Protein AF-0000000074056755 (afdb_homodimer)

Sequence (306 aa):
MKFVQLVPLLLALALCLAGGVAHAKADTVALYTEAVMTGDVAALQKLLAPNYWHVSSNGHIQDKEHFIAGIKNKELVVDRLTLTNVRDTKVGNTRMLTANGYFKGTAVPALPQGLMRFTMVLANNNGQEQVALFQATPVDPTPDCKDGNCQIKMKFVQLVPLLLALALCLAGGVAHAKADTVALYTEAVMTGDVAALQKLLAPNYWHVSSNGHIQDKEHFIAGIKNKELVVDRLTLTNVRDTKVGNTRMLTANGYFKGTAVPALPQGLMRFTMVLANNNGQEQVALFQATPVDPTPDCKDGNCQIK

Foldseek 3Di:
DPPPPPPPPPPPPPPPPPPPPPPPPDDLVVLVQVCLQVLPLVSLVQQADQQAWEQAQVRDIDGSVVVNVCSVVVQKHWNDWDFAPWDWDDDDNKIKIKTWIWTDIHHVVDHDTGIWIWMWIWDQDVNDIHTRYIHIYDDDADPQRGRNCNPDD/DPPPPPPPPPPPPPPPPPPPPPPPPDDLVVLVQVCLQVLPLVSLVQQADQQAWEQAQVRDIDGSVVVNVCSVVVQKHWNDWDFAPWDWDDDDNKIKIKTWIWTDIHHVVDHDTGIWIWMWIWDQDVNDIHTRYIHIYDDDADPQRGRNCNPDD

InterPro domains:
  IPR027843 Domain of unknown function DUF4440 [PF14534] (30-127)
  IPR032710 NTF2-like domain superfamily [SSF54427] (27-139)

pLDDT: mean 89.08, std 16.85, range [40.41, 98.94]

Structure (mmCIF, N/CA/C/O backbone):
data_AF-0000000074056755-model_v1
#
loop_
_entity.id
_entity.type
_entity.pdbx_description
1 polymer 'DUF4440 domain-containing protein'
#
loop_
_atom_site.group_PDB
_atom_site.id
_atom_site.type_symbol
_atom_site.label_atom_id
_atom_site.label_alt_id
_atom_site.label_comp_id
_atom_site.label_asym_id
_atom_site.label_entity_id
_atom_site.label_seq_id
_atom_site.pdbx_PDB_ins_code
_atom_site.Cartn_x
_atom_site.Cartn_y
_atom_site.Cartn_z
_atom_site.occupancy
_atom_site.B_iso_or_equiv
_atom_site.auth_seq_id
_atom_site.auth_comp_id
_atom_site.auth_asym_id
_atom_site.auth_atom_id
_atom_site.pdbx_PDB_model_num
ATOM 1 N N . MET A 1 1 ? 56.438 -20.312 -73.25 1 40.41 1 MET A N 1
ATOM 2 C CA . MET A 1 1 ? 56.344 -19.594 -72 1 40.41 1 MET A CA 1
ATOM 3 C C . MET A 1 1 ? 54.906 -19.422 -71.562 1 40.41 1 MET A C 1
ATOM 5 O O . MET A 1 1 ? 54.188 -18.609 -72.188 1 40.41 1 MET A O 1
ATOM 9 N N . LYS A 1 2 ? 54.188 -20.547 -71.375 1 52.84 2 LYS A N 1
ATOM 10 C CA . LYS A 1 2 ? 52.781 -20.609 -70.938 1 52.84 2 LYS A CA 1
ATOM 11 C C . LYS A 1 2 ? 52.562 -19.781 -69.688 1 52.84 2 LYS A C 1
ATOM 13 O O . LYS A 1 2 ? 53.312 -19.922 -68.688 1 52.84 2 LYS A O 1
ATOM 18 N N . PHE A 1 3 ? 51.938 -18.594 -69.688 1 47.84 3 PHE A N 1
ATOM 19 C CA . PHE A 1 3 ? 51.5 -17.672 -68.625 1 47.84 3 PHE A CA 1
ATOM 20 C C . PHE A 1 3 ? 50.5 -18.312 -67.75 1 47.84 3 PHE A C 1
ATOM 22 O O . PHE A 1 3 ? 49.438 -18.75 -68.188 1 47.84 3 PHE A O 1
ATOM 29 N N . VAL A 1 4 ? 50.906 -18.984 -66.625 1 52.09 4 VAL A N 1
ATOM 30 C CA . VAL A 1 4 ? 50.062 -19.453 -65.562 1 52.09 4 VAL A CA 1
ATOM 31 C C . VAL A 1 4 ? 49.312 -18.281 -64.938 1 52.09 4 VAL A C 1
ATOM 33 O O . VAL A 1 4 ? 49.906 -17.281 -64.562 1 52.09 4 VAL A O 1
ATOM 36 N N . GLN A 1 5 ? 48.062 -18.031 -65.375 1 52.78 5 GLN A N 1
ATOM 37 C CA . GLN A 1 5 ? 47.156 -17.047 -64.812 1 52.78 5 GLN A CA 1
ATOM 38 C C . GLN A 1 5 ? 46.906 -17.359 -63.344 1 52.78 5 GLN A C 1
ATOM 40 O O . GLN A 1 5 ? 46.531 -18.484 -62.969 1 52.78 5 GLN A O 1
ATOM 45 N N . LEU A 1 6 ? 47.562 -16.703 -62.406 1 53.91 6 LEU A N 1
ATOM 46 C CA . LEU A 1 6 ? 47.344 -16.734 -60.969 1 53.91 6 LEU A CA 1
ATOM 47 C C . LEU A 1 6 ? 45.969 -16.172 -60.625 1 53.91 6 LEU A C 1
ATOM 49 O O . LEU A 1 6 ? 45.656 -15.016 -60.938 1 53.91 6 LEU A O 1
ATOM 53 N N . VAL A 1 7 ? 44.906 -16.969 -60.594 1 59.34 7 VAL A N 1
ATOM 54 C CA . VAL A 1 7 ? 43.625 -16.531 -60.125 1 59.34 7 VAL A CA 1
ATOM 55 C C . VAL A 1 7 ? 43.719 -16.141 -58.656 1 59.34 7 VAL A C 1
ATOM 57 O O . VAL A 1 7 ? 44.156 -16.938 -57.812 1 59.34 7 VAL A O 1
ATOM 60 N N . PRO A 1 8 ? 43.75 -14.844 -58.312 1 57.25 8 PRO A N 1
ATOM 61 C CA . PRO A 1 8 ? 43.719 -14.461 -56.906 1 57.25 8 PRO A CA 1
ATOM 62 C C . PRO A 1 8 ? 42.469 -14.953 -56.188 1 57.25 8 PRO A C 1
ATOM 64 O O . PRO A 1 8 ? 41.344 -14.852 -56.719 1 57.25 8 PRO A O 1
ATOM 67 N N . LEU A 1 9 ? 42.594 -16.016 -55.344 1 54.59 9 LEU A N 1
ATOM 68 C CA . LEU A 1 9 ? 41.531 -16.469 -54.469 1 54.59 9 LEU A CA 1
ATOM 69 C C . LEU A 1 9 ? 41.125 -15.359 -53.5 1 54.59 9 LEU A C 1
ATOM 71 O O . LEU A 1 9 ? 41.938 -14.906 -52.688 1 54.59 9 LEU A O 1
ATOM 75 N N . LEU A 1 10 ? 40.188 -14.484 -53.844 1 53.16 10 LEU A N 1
ATOM 76 C CA . LEU A 1 10 ? 39.625 -13.508 -52.938 1 53.16 10 LEU A CA 1
ATOM 77 C C . LEU A 1 10 ? 38.875 -14.203 -51.781 1 53.16 10 LEU A C 1
ATOM 79 O O . LEU A 1 10 ? 37.906 -14.922 -52.031 1 53.16 10 LEU A O 1
ATOM 83 N N . LEU A 1 11 ? 39.562 -14.406 -50.625 1 53.97 11 LEU A N 1
ATOM 84 C CA . LEU A 1 11 ? 38.969 -14.867 -49.375 1 53.97 11 LEU A CA 1
ATOM 85 C C . LEU A 1 11 ? 37.969 -13.844 -48.844 1 53.97 11 LEU A C 1
ATOM 87 O O . LEU A 1 11 ? 38.375 -12.727 -48.5 1 53.97 11 LEU A O 1
ATOM 91 N N . ALA A 1 12 ? 36.719 -13.891 -49.156 1 56.53 12 ALA A N 1
ATOM 92 C CA . ALA A 1 12 ? 35.656 -13.102 -48.531 1 56.53 12 ALA A CA 1
ATOM 93 C C . ALA A 1 12 ? 35.562 -13.414 -47.031 1 56.53 12 ALA A C 1
ATOM 95 O O . ALA A 1 12 ? 35.25 -14.547 -46.656 1 56.53 12 ALA A O 1
ATOM 96 N N . LEU A 1 13 ? 36.188 -12.641 -46.188 1 54.38 13 LEU A N 1
ATOM 97 C CA . LEU A 1 13 ? 35.969 -12.688 -44.75 1 54.38 13 LEU A CA 1
ATOM 98 C C . LEU A 1 13 ? 34.562 -12.305 -44.406 1 54.38 13 LEU A C 1
ATOM 100 O O . LEU A 1 13 ? 34.156 -11.156 -44.625 1 54.38 13 LEU A O 1
ATOM 104 N N . ALA A 1 14 ? 33.562 -13.25 -44.312 1 55.09 14 ALA A N 1
ATOM 105 C CA . ALA A 1 14 ? 32.25 -13.016 -43.75 1 55.09 14 ALA A CA 1
ATOM 106 C C . ALA A 1 14 ? 32.344 -12.602 -42.281 1 55.09 14 ALA A C 1
ATOM 108 O O . ALA A 1 14 ? 32.75 -13.398 -41.438 1 55.09 14 ALA A O 1
ATOM 109 N N . LEU A 1 15 ? 32.5 -11.289 -42 1 54.72 15 LEU A N 1
ATOM 110 C CA . LEU A 1 15 ? 32.281 -10.781 -40.656 1 54.72 15 LEU A CA 1
ATOM 111 C C . LEU A 1 15 ? 30.906 -11.156 -40.125 1 54.72 15 LEU A C 1
ATOM 113 O O . LEU A 1 15 ? 29.906 -10.633 -40.594 1 54.72 15 LEU A O 1
ATOM 117 N N . CYS A 1 16 ? 30.688 -12.305 -39.562 1 51.25 16 CYS A N 1
ATOM 118 C CA . CYS A 1 16 ? 29.516 -12.633 -38.75 1 51.25 16 CYS A CA 1
ATOM 119 C C . CYS A 1 16 ? 29.359 -11.664 -37.594 1 51.25 16 CYS A C 1
ATOM 121 O O . CYS A 1 16 ? 30.109 -11.742 -36.594 1 51.25 16 CYS A O 1
ATOM 123 N N . LEU A 1 17 ? 28.859 -10.445 -37.812 1 47.22 17 LEU A N 1
ATOM 124 C CA . LEU A 1 17 ? 28.375 -9.656 -36.688 1 47.22 17 LEU A CA 1
ATOM 125 C C . LEU A 1 17 ? 27.328 -10.43 -35.906 1 47.22 17 LEU A C 1
ATOM 127 O O . LEU A 1 17 ? 26.203 -10.602 -36.344 1 47.22 17 LEU A O 1
ATOM 131 N N . ALA A 1 18 ? 27.703 -11.43 -35.125 1 49.44 18 ALA A N 1
ATOM 132 C CA . ALA A 1 18 ? 26.812 -11.898 -34.062 1 49.44 18 ALA A CA 1
ATOM 133 C C . ALA A 1 18 ? 26.25 -10.727 -33.281 1 49.44 18 ALA A C 1
ATOM 135 O O . ALA A 1 18 ? 26.938 -10.164 -32.406 1 49.44 18 ALA A O 1
ATOM 136 N N . GLY A 1 19 ? 25.469 -9.914 -33.844 1 47.34 19 GLY A N 1
ATOM 137 C CA . GLY A 1 19 ? 24.719 -9.008 -33 1 47.34 19 GLY A CA 1
ATOM 138 C C . GLY A 1 19 ? 24.078 -9.703 -31.812 1 47.34 19 GLY A C 1
ATOM 139 O O . GLY A 1 19 ? 23.234 -10.578 -31.984 1 47.34 19 GLY A O 1
ATOM 140 N N . GLY A 1 20 ? 24.766 -9.992 -30.812 1 44.62 20 GLY A N 1
ATOM 141 C CA . GLY A 1 20 ? 24.125 -10.422 -29.578 1 44.62 20 GLY A CA 1
ATOM 142 C C . GLY A 1 20 ? 22.828 -9.695 -29.281 1 44.62 20 GLY A C 1
ATOM 143 O O . GLY A 1 20 ? 22.828 -8.477 -29.078 1 44.62 20 GLY A O 1
ATOM 144 N N . VAL A 1 21 ? 21.766 -10.055 -29.891 1 43.69 21 VAL A N 1
ATOM 145 C CA . VAL A 1 21 ? 20.469 -9.57 -29.406 1 43.69 21 VAL A CA 1
ATOM 146 C C . VAL A 1 21 ? 20.438 -9.648 -27.891 1 43.69 21 VAL A C 1
ATOM 148 O O . VAL A 1 21 ? 20.547 -10.727 -27.312 1 43.69 21 VAL A O 1
ATOM 151 N N . ALA A 1 22 ? 21.062 -8.719 -27.219 1 46.94 22 ALA A N 1
ATOM 152 C CA . ALA A 1 22 ? 20.844 -8.586 -25.781 1 46.94 22 ALA A CA 1
ATOM 153 C C . ALA A 1 22 ? 19.391 -8.883 -25.406 1 46.94 22 ALA A C 1
ATOM 155 O O . ALA A 1 22 ? 18.484 -8.18 -25.844 1 46.94 22 ALA A O 1
ATOM 156 N N . HIS A 1 23 ? 18.906 -10.164 -25.438 1 45.81 23 HIS A N 1
ATOM 157 C CA . HIS A 1 23 ? 17.578 -10.508 -24.938 1 45.81 23 HIS A CA 1
ATOM 158 C C . HIS A 1 23 ? 17.234 -9.688 -23.703 1 45.81 23 HIS A C 1
ATOM 160 O O . HIS A 1 23 ? 17.922 -9.766 -22.688 1 45.81 23 HIS A O 1
ATOM 166 N N . ALA A 1 24 ? 16.531 -8.641 -23.766 1 54.66 24 ALA A N 1
ATOM 167 C CA . ALA A 1 24 ? 16.094 -7.766 -22.672 1 54.66 24 ALA A CA 1
ATOM 168 C C . ALA A 1 24 ? 15.43 -8.562 -21.562 1 54.66 24 ALA A C 1
ATOM 170 O O . ALA A 1 24 ? 14.516 -9.359 -21.812 1 54.66 24 ALA A O 1
ATOM 171 N N . LYS A 1 25 ? 16.203 -8.906 -20.422 1 73.12 25 LYS A N 1
ATOM 172 C CA . LYS A 1 25 ? 15.664 -9.555 -19.219 1 73.12 25 LYS A CA 1
ATOM 173 C C . LYS A 1 25 ? 14.273 -9.023 -18.891 1 73.12 25 LYS A C 1
ATOM 175 O O . LYS A 1 25 ? 14.031 -7.812 -18.953 1 73.12 25 LYS A O 1
ATOM 180 N N . ALA A 1 26 ? 13.281 -9.914 -18.75 1 85.88 26 ALA A N 1
ATOM 181 C CA . ALA A 1 26 ? 11.898 -9.562 -18.422 1 85.88 26 ALA A CA 1
ATOM 182 C C . ALA A 1 26 ? 11.852 -8.719 -17.141 1 85.88 26 ALA A C 1
ATOM 184 O O . ALA A 1 26 ? 12.641 -8.93 -16.219 1 85.88 26 ALA A O 1
ATOM 185 N N . ASP A 1 27 ? 10.938 -7.75 -17.094 1 95.62 27 ASP A N 1
ATOM 186 C CA . ASP A 1 27 ? 10.711 -6.875 -15.953 1 95.62 27 ASP A CA 1
ATOM 187 C C . ASP A 1 27 ? 10.203 -7.664 -14.75 1 95.62 27 ASP A C 1
ATOM 189 O O . ASP A 1 27 ? 9.352 -8.547 -14.891 1 95.62 27 ASP A O 1
ATOM 193 N N . THR A 1 28 ? 10.758 -7.512 -13.578 1 97.75 28 THR A N 1
ATOM 194 C CA . THR A 1 28 ? 10.438 -8.219 -12.344 1 97.75 28 THR A CA 1
ATOM 195 C C . THR A 1 28 ? 8.945 -8.133 -12.047 1 97.75 28 THR A C 1
ATOM 197 O O . THR A 1 28 ? 8.336 -9.102 -11.586 1 97.75 28 THR A O 1
ATOM 200 N N . VAL A 1 29 ? 8.305 -7.02 -12.305 1 98.31 29 VAL A N 1
ATOM 201 C CA . VAL A 1 29 ? 6.883 -6.82 -12.055 1 98.31 29 VAL A CA 1
ATOM 202 C C . VAL A 1 29 ? 6.062 -7.742 -12.945 1 98.31 29 VAL A C 1
ATOM 204 O O . VAL A 1 29 ? 5.102 -8.367 -12.484 1 98.31 29 VAL A O 1
ATOM 207 N N . ALA A 1 30 ? 6.426 -7.812 -14.188 1 97.69 30 ALA A N 1
ATOM 208 C CA . ALA A 1 30 ? 5.734 -8.703 -15.117 1 97.69 30 ALA A CA 1
ATOM 209 C C . ALA A 1 30 ? 5.902 -10.164 -14.703 1 97.69 30 ALA A C 1
ATOM 211 O O . ALA A 1 30 ? 4.949 -10.945 -14.75 1 97.69 30 ALA A O 1
ATOM 212 N N . LEU A 1 31 ? 7.098 -10.539 -14.289 1 98.25 31 LEU A N 1
ATOM 213 C CA . LEU A 1 31 ? 7.367 -11.906 -13.844 1 98.25 31 LEU A CA 1
ATOM 214 C C . LEU A 1 31 ? 6.559 -12.234 -12.594 1 98.25 31 LEU A C 1
ATOM 216 O O . LEU A 1 31 ? 6.023 -13.344 -12.469 1 98.25 31 LEU A O 1
ATOM 220 N N . TYR A 1 32 ? 6.469 -11.305 -11.688 1 98.69 32 TYR A N 1
ATOM 221 C CA . TYR A 1 32 ? 5.672 -11.492 -10.477 1 98.69 32 TYR A CA 1
ATOM 222 C C . TYR A 1 32 ? 4.207 -11.742 -10.82 1 98.69 32 TYR A C 1
ATOM 224 O O . TYR A 1 32 ? 3.598 -12.688 -10.312 1 98.69 32 TYR A O 1
ATOM 232 N N . THR A 1 33 ? 3.658 -10.859 -11.664 1 98.56 33 THR A N 1
ATOM 233 C CA . THR A 1 33 ? 2.25 -10.945 -12.039 1 98.56 33 THR A CA 1
ATOM 234 C C . THR A 1 33 ? 1.949 -12.281 -12.711 1 98.56 33 THR A C 1
ATOM 236 O O . THR A 1 33 ? 0.96 -12.938 -12.375 1 98.56 33 THR A O 1
ATOM 239 N N . GLU A 1 34 ? 2.809 -12.688 -13.523 1 98.38 34 GLU A N 1
ATOM 240 C CA . GLU A 1 34 ? 2.643 -13.977 -14.195 1 98.38 34 GLU A CA 1
ATOM 241 C C . GLU A 1 34 ? 2.742 -15.133 -13.211 1 98.38 34 GLU A C 1
ATOM 243 O O . GLU A 1 34 ? 1.94 -16.062 -13.258 1 98.38 34 GLU A O 1
ATOM 248 N N . ALA A 1 35 ? 3.713 -15.07 -12.32 1 98.81 35 ALA A N 1
ATOM 249 C CA . ALA A 1 35 ? 3.949 -16.156 -11.367 1 98.81 35 ALA A CA 1
ATOM 250 C C . ALA A 1 35 ? 2.762 -16.328 -10.422 1 98.81 35 ALA A C 1
ATOM 252 O O . ALA A 1 35 ? 2.371 -17.453 -10.109 1 98.81 35 ALA A O 1
ATOM 253 N N . VAL A 1 36 ? 2.195 -15.211 -9.969 1 98.81 36 VAL A N 1
ATOM 254 C CA . VAL A 1 36 ? 1.051 -15.273 -9.07 1 98.81 36 VAL A CA 1
ATOM 255 C C . VAL A 1 36 ? -0.154 -15.859 -9.805 1 98.81 36 VAL A C 1
ATOM 257 O O . VAL A 1 36 ? -0.902 -16.656 -9.242 1 98.81 36 VAL A O 1
ATOM 260 N N . MET A 1 37 ? -0.35 -15.469 -11.062 1 98.75 37 MET A N 1
ATOM 261 C CA . MET A 1 37 ? -1.517 -15.906 -11.828 1 98.75 37 MET A CA 1
ATOM 262 C C . MET A 1 37 ? -1.393 -17.375 -12.219 1 98.75 37 MET A C 1
ATOM 264 O O . MET A 1 37 ? -2.396 -18.078 -12.32 1 98.75 37 MET A O 1
ATOM 268 N N . THR A 1 38 ? -0.168 -17.875 -12.391 1 98.56 38 THR A N 1
ATOM 269 C CA . THR A 1 38 ? 0.029 -19.266 -12.812 1 98.56 38 THR A CA 1
ATOM 270 C C . THR A 1 38 ? 0.326 -20.156 -11.617 1 98.56 38 THR A C 1
ATOM 272 O O . THR A 1 38 ? 0.416 -21.375 -11.758 1 98.56 38 THR A O 1
ATOM 275 N N . GLY A 1 39 ? 0.459 -19.531 -10.461 1 98.5 39 GLY A N 1
ATOM 276 C CA . GLY A 1 39 ? 0.82 -20.297 -9.273 1 98.5 39 GLY A CA 1
ATOM 277 C C . GLY A 1 39 ? 2.215 -20.891 -9.352 1 98.5 39 GLY A C 1
ATOM 278 O O . GLY A 1 39 ? 2.441 -22.016 -8.914 1 98.5 39 GLY A O 1
ATOM 279 N N . ASP A 1 40 ? 3.16 -20.172 -9.938 1 98.75 40 ASP A N 1
ATOM 280 C CA . ASP A 1 40 ? 4.531 -20.656 -10.109 1 98.75 40 ASP A CA 1
ATOM 281 C C . ASP A 1 40 ? 5.352 -20.438 -8.844 1 98.75 40 ASP A C 1
ATOM 283 O O . ASP A 1 40 ? 6.09 -19.453 -8.727 1 98.75 40 ASP A O 1
ATOM 287 N N . VAL A 1 41 ? 5.352 -21.406 -7.977 1 98.75 41 VAL A N 1
ATOM 288 C CA . VAL A 1 41 ? 5.957 -21.328 -6.652 1 98.75 41 VAL A CA 1
ATOM 289 C C . VAL A 1 41 ? 7.469 -21.141 -6.785 1 98.75 41 VAL A C 1
ATOM 291 O O . VAL A 1 41 ? 8.07 -20.359 -6.059 1 98.75 41 VAL A O 1
ATOM 294 N N . ALA A 1 42 ? 8.086 -21.844 -7.648 1 98.69 42 ALA A N 1
ATOM 295 C CA . ALA A 1 42 ? 9.523 -21.75 -7.84 1 98.69 42 ALA A CA 1
ATOM 296 C C . ALA A 1 42 ? 9.93 -20.328 -8.25 1 98.69 42 ALA A C 1
ATOM 298 O O . ALA A 1 42 ? 10.906 -19.781 -7.73 1 98.69 42 ALA A O 1
ATOM 299 N N . ALA A 1 43 ? 9.219 -19.766 -9.18 1 98.56 43 ALA A N 1
ATOM 300 C CA 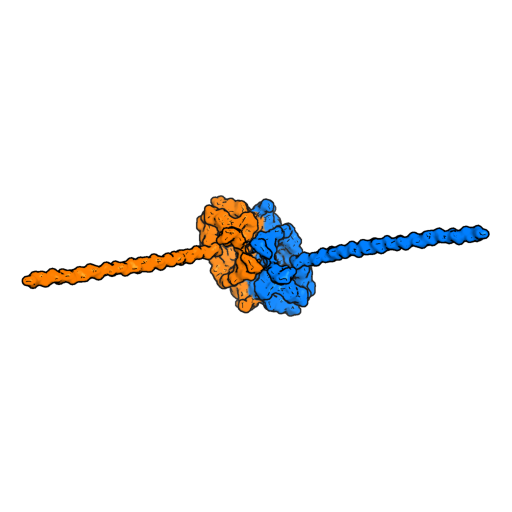. ALA A 1 43 ? 9.492 -18.391 -9.586 1 98.56 43 ALA A CA 1
ATOM 301 C C . ALA A 1 43 ? 9.312 -17.438 -8.422 1 98.56 43 ALA A C 1
ATOM 303 O O . ALA A 1 43 ? 10.133 -16.531 -8.211 1 98.56 43 ALA A O 1
ATOM 304 N N . LEU A 1 44 ? 8.211 -17.656 -7.633 1 98.81 44 LEU A N 1
ATOM 305 C CA . LEU A 1 44 ? 7.914 -16.75 -6.527 1 98.81 44 LEU A CA 1
ATOM 306 C C . LEU A 1 44 ? 9.008 -16.828 -5.465 1 98.81 44 LEU A C 1
ATOM 308 O O . LEU A 1 44 ? 9.367 -15.805 -4.871 1 98.81 44 LEU A O 1
ATOM 312 N N . GLN A 1 45 ? 9.57 -17.984 -5.254 1 98.62 45 GLN A N 1
ATOM 313 C CA . GLN A 1 45 ? 10.664 -18.141 -4.301 1 98.62 45 GLN A CA 1
ATOM 314 C C . GLN A 1 45 ? 11.852 -17.266 -4.688 1 98.62 45 GLN A C 1
ATOM 316 O O . GLN A 1 45 ? 12.523 -16.703 -3.818 1 98.62 45 GLN A O 1
ATOM 321 N N . LYS A 1 46 ? 12.07 -17.109 -5.91 1 97.31 46 LYS A N 1
ATOM 322 C CA . LYS A 1 46 ? 13.195 -16.328 -6.406 1 97.31 46 LYS A CA 1
ATOM 323 C C . LYS A 1 46 ? 12.852 -14.844 -6.473 1 97.31 46 LYS A C 1
ATOM 325 O O . LYS A 1 46 ? 13.703 -13.992 -6.188 1 97.31 46 LYS A O 1
ATOM 330 N N . LEU A 1 47 ? 11.633 -14.523 -6.82 1 98.38 47 LEU A N 1
ATOM 331 C CA . LEU A 1 47 ? 11.227 -13.156 -7.133 1 98.38 47 LEU A CA 1
ATOM 332 C C . LEU A 1 47 ? 10.961 -12.367 -5.859 1 98.38 47 LEU A C 1
ATOM 334 O O . LEU A 1 47 ? 11 -11.133 -5.871 1 98.38 47 LEU A O 1
ATOM 338 N N . LEU A 1 48 ? 10.648 -13.086 -4.758 1 98.5 48 LEU A N 1
ATOM 339 C CA . LEU A 1 48 ? 10.266 -12.375 -3.543 1 98.5 48 LEU A CA 1
ATOM 340 C C . LEU A 1 48 ? 11.461 -12.203 -2.613 1 98.5 48 LEU A C 1
ATOM 342 O O . LEU A 1 48 ? 12.258 -13.133 -2.445 1 98.5 48 LEU A O 1
ATOM 346 N N . ALA A 1 49 ? 11.609 -11.047 -2.094 1 97.38 49 ALA A N 1
ATOM 347 C CA . ALA A 1 49 ? 12.641 -10.781 -1.088 1 97.38 49 ALA A CA 1
ATOM 348 C C . ALA A 1 49 ? 12.359 -11.555 0.196 1 97.38 49 ALA A C 1
ATOM 350 O O . ALA A 1 49 ? 11.211 -11.891 0.494 1 97.38 49 ALA A O 1
ATOM 351 N N . PRO A 1 50 ? 13.398 -11.836 1.014 1 95.25 50 PRO A N 1
ATOM 352 C CA . PRO A 1 50 ? 13.188 -12.555 2.271 1 95.25 50 PRO A CA 1
ATOM 353 C C . PRO A 1 50 ? 12.273 -11.805 3.234 1 95.25 50 PRO A C 1
ATOM 355 O O . PRO A 1 50 ? 11.555 -12.43 4.02 1 95.25 50 PRO A O 1
ATOM 358 N N . ASN A 1 51 ? 12.25 -10.508 3.145 1 94.56 51 ASN A N 1
ATOM 359 C CA . ASN A 1 51 ? 11.391 -9.703 4.012 1 94.56 51 ASN A CA 1
ATOM 360 C C . ASN A 1 51 ? 10.148 -9.219 3.271 1 94.56 51 ASN A C 1
ATOM 362 O O . ASN A 1 51 ? 9.68 -8.102 3.504 1 94.56 51 ASN A O 1
ATOM 366 N N . TYR A 1 52 ? 9.688 -10.047 2.381 1 96.88 52 TYR A N 1
ATOM 367 C CA . TYR A 1 52 ? 8.492 -9.75 1.597 1 96.88 52 TYR A CA 1
ATOM 368 C C . TYR A 1 52 ? 7.25 -9.719 2.484 1 96.88 52 TYR A C 1
ATOM 370 O O . TYR A 1 52 ? 7.086 -10.562 3.365 1 96.88 52 TYR A O 1
ATOM 378 N N . TRP A 1 53 ? 6.359 -8.703 2.168 1 97.81 53 TRP A N 1
ATOM 379 C CA . TRP A 1 53 ? 5.016 -8.641 2.727 1 97.81 53 TRP A CA 1
ATOM 380 C C . TRP A 1 53 ? 3.965 -8.602 1.621 1 97.81 53 TRP A C 1
ATOM 382 O O . TRP A 1 53 ? 4.109 -7.867 0.643 1 97.81 53 TRP A O 1
ATOM 392 N N . HIS A 1 54 ? 2.998 -9.406 1.805 1 98.5 54 HIS A N 1
ATOM 393 C CA . HIS A 1 54 ? 1.808 -9.352 0.963 1 98.5 54 HIS A CA 1
ATOM 394 C C . HIS A 1 54 ? 0.625 -8.758 1.72 1 98.5 54 HIS A C 1
ATOM 396 O O . HIS A 1 54 ? 0.198 -9.297 2.74 1 98.5 54 HIS A O 1
ATOM 402 N N . VAL A 1 55 ? 0.117 -7.684 1.249 1 98.62 55 VAL A N 1
ATOM 403 C CA . VAL A 1 55 ? -1.117 -7.117 1.784 1 98.62 55 VAL A CA 1
ATOM 404 C C . VAL A 1 55 ? -2.25 -7.305 0.778 1 98.62 55 VAL A C 1
ATOM 406 O O . VAL A 1 55 ? -2.27 -6.656 -0.27 1 98.62 55 VAL A O 1
ATOM 409 N N . SER A 1 56 ? -3.164 -8.141 1.126 1 98.5 56 SER A N 1
ATOM 410 C CA . SER A 1 56 ? -4.285 -8.469 0.256 1 98.5 56 SER A CA 1
ATOM 411 C C . SER A 1 56 ? -5.34 -7.367 0.264 1 98.5 56 SER A C 1
ATOM 413 O O . SER A 1 56 ? -5.305 -6.477 1.114 1 98.5 56 SER A O 1
ATOM 415 N N . SER A 1 57 ? -6.285 -7.496 -0.65 1 98.75 57 SER A N 1
ATOM 416 C CA . SER A 1 57 ? -7.309 -6.477 -0.86 1 98.75 57 SER A CA 1
ATOM 417 C C . SER A 1 57 ? -8.258 -6.387 0.332 1 98.75 57 SER A C 1
ATOM 419 O O . SER A 1 57 ? -9.031 -5.438 0.446 1 98.75 57 SER A O 1
ATOM 421 N N . ASN A 1 58 ? -8.195 -7.309 1.28 1 98.38 58 ASN A N 1
ATOM 422 C CA . ASN A 1 58 ? -8.977 -7.23 2.508 1 98.38 58 ASN A CA 1
ATOM 423 C C . ASN A 1 58 ? -8.148 -6.695 3.672 1 98.38 58 ASN A C 1
ATOM 425 O O . ASN A 1 58 ? -8.547 -6.816 4.832 1 98.38 58 ASN A O 1
ATOM 429 N N . GLY A 1 59 ? -6.98 -6.316 3.395 1 98.44 59 GLY A N 1
ATOM 430 C CA . GLY A 1 59 ? -6.133 -5.703 4.402 1 98.44 59 GLY A CA 1
ATOM 431 C C . GLY A 1 59 ? -5.359 -6.711 5.23 1 98.44 59 GLY A C 1
ATOM 432 O O . GLY A 1 59 ? -4.602 -6.34 6.129 1 98.44 59 GLY A O 1
ATOM 433 N N . HIS A 1 60 ? -5.488 -8.016 5.008 1 97.94 60 HIS A N 1
ATOM 434 C CA . HIS A 1 60 ? -4.699 -9.031 5.703 1 97.94 60 HIS A CA 1
ATOM 435 C C . HIS A 1 60 ? -3.262 -9.047 5.191 1 97.94 60 HIS A C 1
ATOM 437 O O . HIS A 1 60 ? -3.012 -8.781 4.016 1 97.94 60 HIS A O 1
ATOM 443 N N . ILE A 1 61 ? -2.369 -9.383 6.066 1 97.81 61 ILE A N 1
ATOM 444 C CA . ILE A 1 61 ? -0.957 -9.359 5.699 1 97.81 61 ILE A CA 1
ATOM 445 C C . ILE A 1 61 ? -0.355 -10.75 5.895 1 97.81 61 ILE A C 1
ATOM 447 O O . ILE A 1 61 ? -0.723 -11.469 6.828 1 97.81 61 ILE A O 1
ATOM 451 N N . GLN A 1 62 ? 0.527 -11.148 5.008 1 97.56 62 GLN A N 1
ATOM 452 C CA . GLN A 1 62 ? 1.298 -12.391 5.074 1 97.56 62 GLN A CA 1
ATOM 453 C C . GLN A 1 62 ? 2.781 -12.125 4.824 1 97.56 62 GLN A C 1
ATOM 455 O O . GLN A 1 62 ? 3.137 -11.234 4.051 1 97.56 62 GLN A O 1
ATOM 460 N N . ASP A 1 63 ? 3.537 -12.922 5.449 1 97.81 63 ASP A N 1
ATOM 461 C CA . ASP A 1 63 ? 4.949 -12.906 5.078 1 97.81 63 ASP A CA 1
ATOM 462 C C . ASP A 1 63 ? 5.207 -13.82 3.881 1 97.81 63 ASP A C 1
ATOM 464 O O . ASP A 1 63 ? 4.277 -14.406 3.326 1 97.81 63 ASP A O 1
ATOM 468 N N . LYS A 1 64 ? 6.41 -13.859 3.477 1 98 64 LYS A N 1
ATOM 469 C CA . LYS A 1 64 ? 6.805 -14.594 2.277 1 98 64 LYS A CA 1
ATOM 470 C C . LYS A 1 64 ? 6.398 -16.062 2.371 1 98 64 LYS A C 1
ATOM 472 O O . LYS A 1 64 ? 5.781 -16.594 1.45 1 98 64 LYS A O 1
ATOM 477 N N . GLU A 1 65 ? 6.676 -16.719 3.441 1 98 65 GLU A N 1
ATOM 478 C CA . GLU A 1 65 ? 6.449 -18.156 3.6 1 98 65 GLU A CA 1
ATOM 479 C C . GLU A 1 65 ? 4.965 -18.5 3.527 1 98 65 GLU A C 1
ATOM 481 O O . GLU A 1 65 ? 4.562 -19.422 2.816 1 98 65 GLU A O 1
ATOM 486 N N . HIS A 1 66 ? 4.199 -17.766 4.207 1 97.56 66 HIS A N 1
ATOM 487 C CA . HIS A 1 66 ? 2.766 -18.047 4.234 1 97.56 66 HIS A CA 1
ATOM 488 C C . HIS A 1 66 ? 2.115 -17.719 2.895 1 97.56 66 HIS A C 1
ATOM 490 O O . HIS A 1 66 ? 1.201 -18.422 2.457 1 97.56 66 HIS A O 1
ATOM 496 N N . PHE A 1 67 ? 2.604 -16.641 2.287 1 98.19 67 PHE A N 1
ATOM 497 C CA . PHE A 1 67 ? 2.064 -16.281 0.978 1 98.19 67 PHE A CA 1
ATOM 498 C C . PHE A 1 67 ? 2.33 -17.391 -0.033 1 98.19 67 PHE A C 1
ATOM 500 O O . PHE A 1 67 ? 1.415 -17.844 -0.725 1 98.19 67 PHE A O 1
ATOM 507 N N . ILE A 1 68 ? 3.539 -17.812 -0.057 1 98.56 68 ILE A N 1
ATOM 508 C CA . ILE A 1 68 ? 3.922 -18.844 -1.015 1 98.56 68 ILE A CA 1
ATOM 509 C C . ILE A 1 68 ? 3.186 -20.141 -0.696 1 98.56 68 ILE A C 1
ATOM 511 O O . ILE A 1 68 ? 2.725 -20.828 -1.602 1 98.56 68 ILE A O 1
ATOM 515 N N . ALA A 1 69 ? 3.037 -20.469 0.569 1 97.94 69 ALA A N 1
ATOM 516 C CA . ALA A 1 69 ? 2.271 -21.641 0.962 1 97.94 69 ALA A CA 1
ATOM 517 C C . ALA A 1 69 ? 0.821 -21.531 0.5 1 97.94 69 ALA A C 1
ATOM 519 O O . ALA A 1 69 ? 0.23 -22.516 0.055 1 97.94 69 ALA A O 1
ATOM 520 N N . GLY A 1 70 ? 0.279 -20.359 0.615 1 97.38 70 GLY A N 1
ATOM 521 C CA . GLY A 1 70 ? -1.085 -20.141 0.161 1 97.38 70 GLY A CA 1
ATOM 522 C C . GLY A 1 70 ? -1.261 -20.359 -1.329 1 97.38 70 GLY A C 1
ATOM 523 O O . GLY A 1 70 ? -2.271 -20.922 -1.763 1 97.38 70 GLY A O 1
ATOM 524 N N . ILE A 1 71 ? -0.315 -19.891 -2.049 1 98.38 71 ILE A N 1
ATOM 525 C CA . ILE A 1 71 ? -0.338 -20.109 -3.492 1 98.38 71 ILE A CA 1
ATOM 526 C C . ILE A 1 71 ? -0.176 -21.594 -3.787 1 98.38 71 ILE A C 1
ATOM 528 O O . ILE A 1 71 ? -0.937 -22.172 -4.574 1 98.38 71 ILE A O 1
ATOM 532 N N . LYS A 1 72 ? 0.753 -22.25 -3.146 1 98.19 72 LYS A N 1
ATOM 533 C CA . LYS A 1 72 ? 1.055 -23.656 -3.334 1 98.19 72 LYS A CA 1
ATOM 534 C C . LYS A 1 72 ? -0.164 -24.531 -3.025 1 98.19 72 LYS A C 1
ATOM 536 O O . LYS A 1 72 ? -0.47 -25.469 -3.768 1 98.19 72 LYS A O 1
ATOM 541 N N . ASN A 1 73 ? -0.856 -24.172 -2 1 97.81 73 ASN A N 1
ATOM 542 C CA . ASN A 1 73 ? -1.978 -24.969 -1.516 1 97.81 73 ASN A CA 1
ATOM 543 C C . ASN A 1 73 ? -3.291 -24.547 -2.166 1 97.81 73 ASN A C 1
ATOM 545 O O . ASN A 1 73 ? -4.359 -25.047 -1.805 1 97.81 73 ASN A O 1
ATOM 549 N N . LYS A 1 74 ? -3.238 -23.594 -3.047 1 97.5 74 LYS A N 1
ATOM 550 C CA . LYS A 1 74 ? -4.391 -23.094 -3.781 1 97.5 74 LYS A CA 1
ATOM 551 C C . LYS A 1 74 ? -5.402 -22.453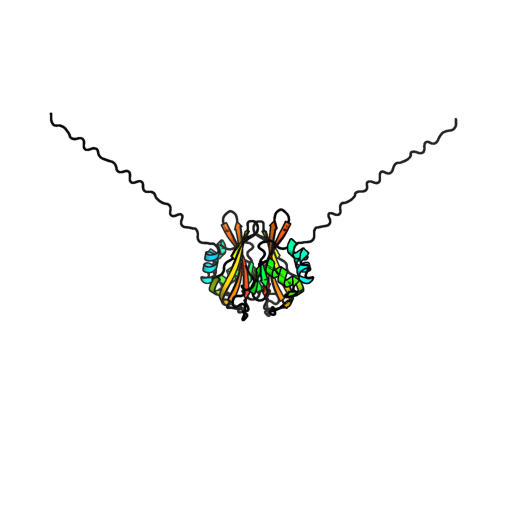 -2.834 1 97.5 74 LYS A C 1
ATOM 553 O O . LYS A 1 74 ? -6.609 -22.469 -3.096 1 97.5 74 LYS A O 1
ATOM 558 N N . GLU A 1 75 ? -4.871 -21.953 -1.743 1 96.81 75 GLU A N 1
ATOM 559 C CA . GLU A 1 75 ? -5.695 -21.125 -0.863 1 96.81 75 GLU A CA 1
ATOM 560 C C . GLU A 1 75 ? -5.98 -19.766 -1.491 1 96.81 75 GLU A C 1
ATOM 562 O O . GLU A 1 75 ? -6.996 -19.141 -1.189 1 96.81 75 GLU A O 1
ATOM 567 N N . LEU A 1 76 ? -5.082 -19.344 -2.334 1 97.69 76 LEU A N 1
ATOM 568 C CA . LEU A 1 76 ? -5.262 -18.203 -3.225 1 97.69 76 LEU A CA 1
ATOM 569 C C . LEU A 1 76 ? -5.008 -18.609 -4.676 1 97.69 76 LEU A C 1
ATOM 571 O O . LEU A 1 76 ? -3.918 -19.078 -5.008 1 97.69 76 LEU A O 1
ATOM 575 N N . VAL A 1 77 ? -6.004 -18.484 -5.473 1 98.69 77 VAL A N 1
ATOM 576 C CA . VAL A 1 77 ? -5.895 -18.641 -6.918 1 98.69 77 VAL A CA 1
ATOM 577 C C . VAL A 1 77 ? -6.242 -17.328 -7.613 1 98.69 77 VAL A C 1
ATOM 579 O O . VAL A 1 77 ? -7.355 -16.812 -7.473 1 98.69 77 VAL A O 1
ATOM 582 N N . VAL A 1 78 ? -5.297 -16.766 -8.359 1 98.75 78 VAL A N 1
ATOM 583 C CA . VAL A 1 78 ? -5.48 -15.5 -9.047 1 98.75 78 VAL A CA 1
ATOM 584 C C . VAL A 1 78 ? -5.812 -15.75 -10.516 1 98.75 78 VAL A C 1
ATOM 586 O O . VAL A 1 78 ? -4.977 -16.25 -11.273 1 98.75 78 VAL A O 1
ATOM 589 N N . ASP A 1 79 ? -6.953 -15.383 -10.906 1 98.69 79 ASP A N 1
ATOM 590 C CA . ASP A 1 79 ? -7.418 -15.602 -12.273 1 98.69 79 ASP A CA 1
ATOM 591 C C . ASP A 1 79 ? -7.008 -14.445 -13.188 1 98.69 79 ASP A C 1
ATOM 593 O O . ASP A 1 79 ? -6.738 -14.656 -14.367 1 98.69 79 ASP A O 1
ATOM 597 N N . ARG A 1 80 ? -7.031 -13.258 -12.609 1 98.75 80 ARG A N 1
ATOM 598 C CA . ARG A 1 80 ? -6.68 -12.062 -13.359 1 98.75 80 ARG A CA 1
ATOM 599 C C . ARG A 1 80 ? -6.004 -11.031 -12.461 1 98.75 80 ARG A C 1
ATOM 601 O O . ARG A 1 80 ? -6.5 -10.727 -11.375 1 98.75 80 ARG A O 1
ATOM 608 N N . LEU A 1 81 ? -4.945 -10.586 -12.859 1 98.81 81 LEU A N 1
ATOM 609 C CA . LEU A 1 81 ? -4.203 -9.484 -12.258 1 98.81 81 LEU A CA 1
ATOM 610 C C . LEU A 1 81 ? -3.586 -8.594 -13.328 1 98.81 81 LEU A C 1
ATOM 612 O O . LEU A 1 81 ? -2.672 -9.016 -14.039 1 98.81 81 LEU A O 1
ATOM 616 N N . THR A 1 82 ? -4.113 -7.414 -13.461 1 98.44 82 THR A N 1
ATOM 617 C CA . THR A 1 82 ? -3.59 -6.469 -14.438 1 98.44 82 THR A CA 1
ATOM 618 C C . THR A 1 82 ? -3.086 -5.199 -13.758 1 98.44 82 THR A C 1
ATOM 620 O O . THR A 1 82 ? -3.623 -4.793 -12.719 1 98.44 82 THR A O 1
ATOM 623 N N . LEU A 1 83 ? -2.072 -4.66 -14.258 1 97.94 83 LEU A N 1
ATOM 624 C CA . LEU A 1 83 ? -1.556 -3.361 -13.844 1 97.94 83 LEU A CA 1
ATOM 625 C C . LEU A 1 83 ? -1.641 -2.352 -14.984 1 97.94 83 LEU A C 1
ATOM 627 O O . LEU A 1 83 ? -1.105 -2.586 -16.062 1 97.94 83 LEU A O 1
ATOM 631 N N . THR A 1 84 ? -2.348 -1.303 -14.695 1 96.44 84 THR A N 1
ATOM 632 C CA . THR A 1 84 ? -2.492 -0.213 -15.656 1 96.44 84 THR A CA 1
ATOM 633 C C . THR A 1 84 ? -2.152 1.126 -15.008 1 96.44 84 THR A C 1
ATOM 635 O O . THR A 1 84 ? -2.092 1.229 -13.781 1 96.44 84 THR A O 1
ATOM 638 N N . ASN A 1 85 ? -1.843 2.182 -15.812 1 95.69 85 ASN A N 1
ATOM 639 C CA . ASN A 1 85 ? -1.473 3.5 -15.305 1 95.69 85 ASN A CA 1
ATOM 640 C C . ASN A 1 85 ? -0.305 3.418 -14.328 1 95.69 85 ASN A C 1
ATOM 642 O O . ASN A 1 85 ? -0.375 3.961 -13.227 1 95.69 85 ASN A O 1
ATOM 646 N N . VAL A 1 86 ? 0.682 2.695 -14.742 1 97.06 86 VAL A N 1
ATOM 647 C CA . VAL A 1 86 ? 1.813 2.426 -13.859 1 97.06 86 VAL A CA 1
ATOM 648 C C . VAL A 1 86 ? 2.633 3.699 -13.672 1 97.06 86 VAL A C 1
ATOM 650 O O . VAL A 1 86 ? 2.988 4.367 -14.641 1 97.06 86 VAL A O 1
ATOM 653 N N . ARG A 1 87 ? 2.857 4.059 -12.469 1 96.38 87 ARG A N 1
ATOM 654 C CA . ARG A 1 87 ? 3.809 5.098 -12.086 1 96.38 87 ARG A CA 1
ATOM 655 C C . ARG A 1 87 ? 5.027 4.496 -11.391 1 96.38 87 ARG A C 1
ATOM 657 O O . ARG A 1 87 ? 4.953 4.105 -10.227 1 96.38 87 ARG A O 1
ATOM 664 N N . ASP A 1 88 ? 6.055 4.434 -12.102 1 97 88 ASP A N 1
ATOM 665 C CA . ASP A 1 88 ? 7.301 3.805 -11.68 1 97 88 ASP A CA 1
ATOM 666 C C . ASP A 1 88 ? 8.328 4.852 -11.25 1 97 88 ASP A C 1
ATOM 668 O O . ASP A 1 88 ? 8.703 5.723 -12.039 1 97 88 ASP A O 1
ATOM 672 N N . THR A 1 89 ? 8.719 4.785 -9.977 1 95.62 89 THR A N 1
ATOM 673 C CA . THR A 1 89 ? 9.609 5.805 -9.438 1 95.62 89 THR A CA 1
ATOM 674 C C . THR A 1 89 ? 10.727 5.164 -8.617 1 95.62 89 THR A C 1
ATOM 676 O O . THR A 1 89 ? 10.734 3.949 -8.406 1 95.62 89 THR A O 1
ATOM 679 N N . LYS A 1 90 ? 11.695 5.988 -8.32 1 94.38 90 LYS A N 1
ATOM 680 C CA . LYS A 1 90 ? 12.734 5.594 -7.375 1 94.38 90 LYS A CA 1
ATOM 681 C C . LYS A 1 90 ? 12.609 6.363 -6.062 1 94.38 90 LYS A C 1
ATOM 683 O O . LYS A 1 90 ? 12.383 7.574 -6.066 1 94.38 90 LYS A O 1
ATOM 688 N N . VAL A 1 91 ? 12.641 5.656 -5.008 1 94.25 91 VAL A N 1
ATOM 689 C CA . VAL A 1 91 ? 12.758 6.203 -3.662 1 94.25 91 VAL A CA 1
ATOM 690 C C . VAL A 1 91 ? 14.109 5.82 -3.066 1 94.25 91 VAL A C 1
ATOM 692 O O . VAL A 1 91 ? 14.305 4.684 -2.631 1 94.25 91 VAL A O 1
ATOM 695 N N . GLY A 1 92 ? 15.016 6.777 -3.006 1 86.75 92 GLY A N 1
ATOM 696 C CA . GLY A 1 92 ? 16.406 6.375 -2.824 1 86.75 92 GLY A CA 1
ATOM 697 C C . GLY A 1 92 ? 16.906 5.438 -3.91 1 86.75 92 GLY A C 1
ATOM 698 O O . GLY A 1 92 ? 16.812 5.754 -5.098 1 86.75 92 GLY A O 1
ATOM 699 N N . ASN A 1 93 ? 17.359 4.281 -3.506 1 85.94 93 ASN A N 1
ATOM 700 C CA . ASN A 1 93 ? 17.812 3.301 -4.484 1 85.94 93 ASN A CA 1
ATOM 701 C C . ASN A 1 93 ? 16.812 2.168 -4.66 1 85.94 93 ASN A C 1
ATOM 703 O O . ASN A 1 93 ? 17.125 1.136 -5.254 1 85.94 93 ASN A O 1
ATOM 707 N N . THR A 1 94 ? 15.641 2.438 -4.176 1 94.62 94 THR A N 1
ATOM 708 C CA . THR A 1 94 ? 14.586 1.431 -4.207 1 94.62 94 THR A CA 1
ATOM 709 C C . THR A 1 94 ? 13.539 1.775 -5.266 1 94.62 94 THR A C 1
ATOM 711 O O . THR A 1 94 ? 13.102 2.924 -5.363 1 94.62 94 THR A O 1
ATOM 714 N N . ARG A 1 95 ? 13.242 0.76 -6.105 1 96.94 95 ARG A N 1
ATOM 715 C CA . ARG A 1 95 ? 12.18 0.929 -7.094 1 96.94 95 ARG A CA 1
ATOM 716 C C . ARG A 1 95 ? 10.805 0.791 -6.449 1 96.94 95 ARG A C 1
ATOM 718 O O . ARG A 1 95 ? 10.578 -0.124 -5.656 1 96.94 95 ARG A O 1
ATOM 725 N N . MET A 1 96 ? 9.891 1.707 -6.668 1 98.25 96 MET A N 1
ATOM 726 C CA . MET A 1 96 ? 8.5 1.661 -6.207 1 98.25 96 MET A CA 1
ATOM 727 C C . MET A 1 96 ? 7.539 1.984 -7.344 1 98.25 96 MET A C 1
ATOM 729 O O . MET A 1 96 ? 7.797 2.889 -8.141 1 98.25 96 MET A O 1
ATOM 733 N N . LEU A 1 97 ? 6.449 1.277 -7.398 1 98.12 97 LEU A N 1
ATOM 734 C CA . LEU A 1 97 ? 5.43 1.667 -8.367 1 98.12 97 LEU A CA 1
ATOM 735 C C . LEU A 1 97 ? 4.043 1.639 -7.73 1 98.12 97 LEU A C 1
ATOM 737 O O . LEU A 1 97 ? 3.807 0.895 -6.777 1 98.12 97 LEU A O 1
ATOM 741 N N . THR A 1 98 ? 3.197 2.488 -8.203 1 98.25 98 THR A N 1
ATOM 742 C CA . THR A 1 98 ? 1.754 2.416 -8.008 1 98.25 98 THR A CA 1
ATOM 743 C C . THR A 1 98 ? 1.038 2.18 -9.336 1 98.25 98 THR A C 1
ATOM 745 O O . THR A 1 98 ? 1.548 2.551 -10.391 1 98.25 98 THR A O 1
ATOM 748 N N . ALA A 1 99 ? -0.059 1.568 -9.266 1 98.31 99 ALA A N 1
ATOM 749 C CA . ALA A 1 99 ? -0.85 1.28 -10.461 1 98.31 99 ALA A CA 1
ATOM 750 C C . ALA A 1 99 ? -2.326 1.116 -10.117 1 98.31 99 ALA A C 1
ATOM 752 O O . ALA A 1 99 ? -2.67 0.786 -8.977 1 98.31 99 ALA A O 1
ATOM 753 N N . ASN A 1 100 ? -3.117 1.373 -11.109 1 96.81 100 ASN A N 1
ATOM 754 C CA . ASN A 1 100 ? -4.434 0.747 -11.117 1 96.81 100 ASN A CA 1
ATOM 755 C C . ASN A 1 100 ? -4.375 -0.673 -11.672 1 96.81 100 ASN A C 1
ATOM 757 O O . ASN A 1 100 ? -3.365 -1.078 -12.25 1 96.81 100 ASN A O 1
ATOM 761 N N . GLY A 1 101 ? -5.504 -1.267 -11.539 1 97.69 101 GLY A N 1
ATOM 762 C CA . GLY A 1 101 ? -5.625 -2.59 -12.133 1 97.69 101 GLY A CA 1
ATOM 763 C C . GLY A 1 101 ? -6.891 -3.314 -11.711 1 97.69 101 GLY A C 1
ATOM 764 O O . GLY A 1 101 ? -7.812 -2.703 -11.172 1 97.69 101 GLY A O 1
ATOM 765 N N . TYR A 1 102 ? -6.836 -4.59 -12.141 1 98.5 102 TYR A N 1
ATOM 766 C CA . TYR A 1 102 ? -7.969 -5.461 -11.852 1 98.5 102 TYR A CA 1
ATOM 767 C C . TYR A 1 102 ? -7.504 -6.75 -11.18 1 98.5 102 TYR A C 1
ATOM 769 O O . TYR A 1 102 ? -6.484 -7.328 -11.562 1 98.5 102 TYR A O 1
ATOM 777 N N . PHE A 1 103 ? -8.219 -7.102 -10.141 1 98.81 103 PHE A N 1
ATOM 778 C CA . PHE A 1 103 ? -7.965 -8.367 -9.461 1 98.81 103 PHE A CA 1
ATOM 779 C C . PHE A 1 103 ? -9.211 -9.242 -9.461 1 98.81 103 PHE A C 1
ATOM 781 O O . PHE A 1 103 ? -10.312 -8.773 -9.164 1 98.81 103 PHE A O 1
ATOM 788 N N . 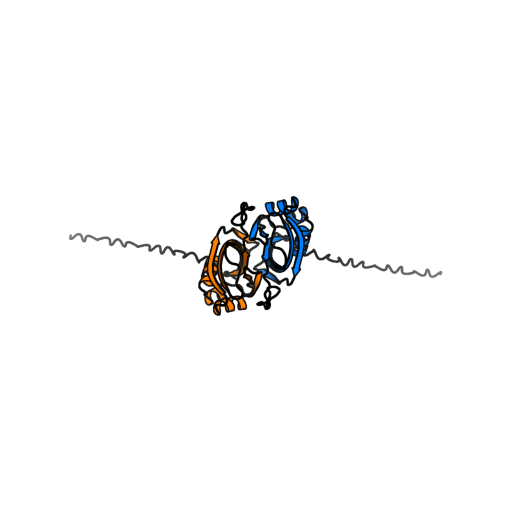LYS A 1 104 ? -9.094 -10.414 -9.875 1 98.88 104 LYS A N 1
ATOM 789 C CA . LYS A 1 104 ? -10.078 -11.484 -9.75 1 98.88 104 LYS A CA 1
ATOM 790 C C . LYS A 1 104 ? -9.414 -12.789 -9.32 1 98.88 104 LYS A C 1
ATOM 792 O O . LYS A 1 104 ? -8.383 -13.18 -9.875 1 98.88 104 LYS A O 1
ATOM 797 N N . GLY A 1 105 ? -10.008 -13.422 -8.281 1 98.62 105 GLY A N 1
ATOM 798 C CA . GLY A 1 105 ? -9.453 -14.68 -7.812 1 98.62 105 GLY A CA 1
ATOM 799 C C . GLY A 1 105 ? -10.336 -15.383 -6.805 1 98.62 105 GLY A C 1
ATOM 800 O O . GLY A 1 105 ? -11.453 -14.938 -6.531 1 98.62 105 GLY A O 1
ATOM 801 N N . THR A 1 106 ? -9.852 -16.516 -6.348 1 98.31 106 THR A N 1
ATOM 802 C CA . THR A 1 106 ? -10.508 -17.312 -5.316 1 98.31 106 THR A CA 1
ATOM 803 C C . THR A 1 106 ? -9.609 -17.453 -4.094 1 98.31 106 THR A C 1
ATOM 805 O O . THR A 1 106 ? -8.414 -17.734 -4.223 1 98.31 106 THR A O 1
ATOM 808 N N . ALA A 1 107 ? -10.219 -17.172 -2.963 1 96.88 107 ALA A N 1
ATOM 809 C CA . ALA A 1 107 ? -9.484 -17.281 -1.704 1 96.88 107 ALA A CA 1
ATOM 810 C C . ALA A 1 107 ? -10.43 -17.594 -0.548 1 96.88 107 ALA A C 1
ATOM 812 O O . ALA A 1 107 ? -11.641 -17.375 -0.648 1 96.88 107 ALA A O 1
ATOM 813 N N . VAL A 1 108 ? -9.797 -18.141 0.531 1 88.62 108 VAL A N 1
ATOM 814 C CA . VAL A 1 108 ? -10.5 -18.312 1.799 1 88.62 108 VAL A CA 1
ATOM 815 C C . VAL A 1 108 ? -9.734 -17.609 2.912 1 88.62 108 VAL A C 1
ATOM 817 O O . VAL A 1 108 ? -8.625 -18 3.27 1 88.62 108 VAL A O 1
ATOM 820 N N . PRO A 1 109 ? -10.344 -16.578 3.498 1 92.25 109 PRO A N 1
ATOM 821 C CA . PRO A 1 109 ? -11.633 -15.969 3.166 1 92.25 109 PRO A CA 1
ATOM 822 C C . PRO A 1 109 ? -11.617 -15.258 1.815 1 92.25 109 PRO A C 1
ATOM 824 O O . PRO A 1 109 ? -10.547 -14.938 1.292 1 92.25 109 PRO A O 1
ATOM 827 N N . ALA A 1 110 ? -12.859 -15.039 1.286 1 95.56 110 ALA A N 1
ATOM 828 C CA . ALA A 1 110 ? -12.969 -14.344 0.006 1 95.56 110 ALA A CA 1
ATOM 829 C C . ALA A 1 110 ? -12.367 -12.945 0.087 1 95.56 110 ALA A C 1
ATOM 831 O O . ALA A 1 110 ? -12.523 -12.25 1.097 1 95.56 110 ALA A O 1
ATOM 832 N N . LEU A 1 111 ? -11.781 -12.523 -0.991 1 98 111 LEU A N 1
ATOM 833 C CA . LEU A 1 111 ? -11.172 -11.195 -1.093 1 98 111 LEU A CA 1
ATOM 834 C C . LEU A 1 111 ? -12.055 -10.258 -1.904 1 98 111 LEU A C 1
ATOM 836 O O . LEU A 1 111 ? -12.672 -10.672 -2.887 1 98 111 LEU A O 1
ATOM 840 N N . PRO A 1 112 ? -12.078 -8.969 -1.499 1 98.38 112 PRO A N 1
ATOM 841 C CA . PR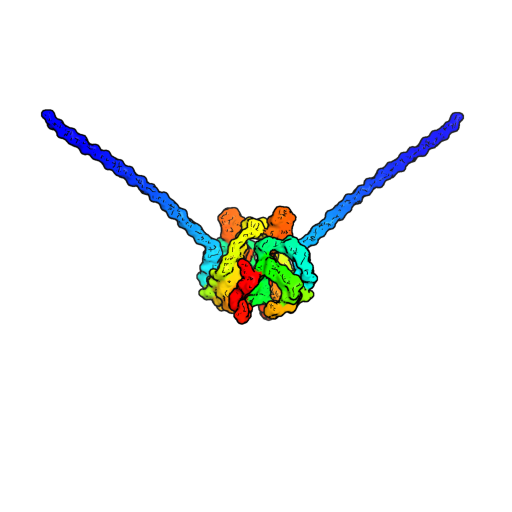O A 1 112 ? -12.633 -7.988 -2.438 1 98.38 112 PRO A CA 1
ATOM 842 C C . PRO A 1 112 ? -11.992 -8.07 -3.82 1 98.38 112 PRO A C 1
ATOM 844 O O . PRO A 1 112 ? -10.773 -8.227 -3.93 1 98.38 112 PRO A O 1
ATOM 847 N N . GLN A 1 113 ? -12.781 -8.039 -4.895 1 98.69 113 GLN A N 1
ATOM 848 C CA . GLN A 1 113 ? -12.312 -8.141 -6.27 1 98.69 113 GLN A CA 1
ATOM 849 C C . GLN A 1 113 ? -12.68 -6.898 -7.07 1 98.69 113 GLN A C 1
ATOM 851 O O . GLN A 1 113 ? -13.359 -6.004 -6.562 1 98.69 113 GLN A O 1
ATOM 856 N N . GLY A 1 114 ? -12.133 -6.812 -8.297 1 98.56 114 GLY A N 1
ATOM 857 C CA . GLY A 1 114 ? -12.453 -5.695 -9.172 1 98.56 114 GLY A CA 1
ATOM 858 C C . GLY A 1 114 ? -11.328 -4.688 -9.289 1 98.56 114 GLY A C 1
ATOM 859 O O . GLY A 1 114 ? -10.156 -5.062 -9.352 1 98.56 114 GLY A O 1
ATOM 860 N N . LEU A 1 115 ? -11.711 -3.377 -9.492 1 98.69 115 LEU A N 1
ATOM 861 C CA . LEU A 1 115 ? -10.758 -2.291 -9.672 1 98.69 115 LEU A CA 1
ATOM 862 C C . LEU A 1 115 ? -9.93 -2.08 -8.406 1 98.69 115 LEU A C 1
ATOM 864 O O . LEU A 1 115 ? -10.477 -2.043 -7.301 1 98.69 115 LEU A O 1
ATOM 868 N N . MET A 1 116 ? -8.617 -2.01 -8.633 1 98.88 116 MET A N 1
ATOM 869 C CA . MET A 1 116 ? -7.676 -1.974 -7.512 1 98.88 116 MET A CA 1
ATOM 870 C C . MET A 1 116 ? -6.633 -0.879 -7.715 1 98.88 116 MET A C 1
ATOM 872 O O . MET A 1 116 ? -6.379 -0.457 -8.844 1 98.88 116 MET A O 1
ATOM 876 N N . ARG A 1 117 ? -6.141 -0.396 -6.648 1 98.88 117 ARG A N 1
ATOM 877 C CA . ARG A 1 117 ? -4.891 0.348 -6.562 1 98.88 117 ARG A CA 1
ATOM 878 C C . ARG A 1 117 ? -3.781 -0.513 -5.961 1 98.88 117 ARG A C 1
ATOM 880 O O . ARG A 1 117 ? -3.936 -1.06 -4.867 1 98.88 117 ARG A O 1
ATOM 887 N N . PHE A 1 118 ? -2.658 -0.616 -6.68 1 98.94 118 PHE A N 1
ATOM 888 C CA . PHE A 1 118 ? -1.542 -1.446 -6.242 1 98.94 118 PHE A CA 1
ATOM 889 C C . PHE A 1 118 ? -0.318 -0.591 -5.941 1 98.94 118 PHE A C 1
ATOM 891 O O . PHE A 1 118 ? -0.086 0.427 -6.598 1 98.94 118 PHE A O 1
ATOM 898 N N . THR A 1 119 ? 0.41 -1.061 -5.004 1 98.88 119 THR A N 1
ATOM 899 C CA . THR A 1 119 ? 1.783 -0.618 -4.789 1 98.88 119 THR A CA 1
ATOM 900 C C . THR A 1 119 ? 2.73 -1.812 -4.711 1 98.88 119 THR A C 1
ATOM 902 O O . THR A 1 119 ? 2.414 -2.82 -4.078 1 98.88 119 THR A O 1
ATOM 905 N N . MET A 1 120 ? 3.836 -1.72 -5.352 1 98.88 120 MET A N 1
ATOM 906 C CA . MET A 1 120 ? 4.934 -2.666 -5.184 1 98.88 120 MET A CA 1
ATOM 907 C C . MET A 1 120 ? 6.238 -1.938 -4.883 1 98.88 120 MET A C 1
ATOM 909 O O . MET A 1 120 ? 6.512 -0.883 -5.457 1 98.88 120 MET A O 1
ATOM 913 N N . VAL A 1 121 ? 6.961 -2.496 -4.023 1 98.62 121 VAL A N 1
ATOM 914 C CA . VAL A 1 121 ? 8.312 -2.039 -3.711 1 98.62 121 VAL A CA 1
ATOM 915 C C . VAL A 1 121 ? 9.32 -3.145 -4.023 1 98.62 121 VAL A C 1
ATOM 917 O O . VAL A 1 121 ? 9.148 -4.289 -3.594 1 98.62 121 VAL A O 1
ATOM 920 N N . LEU A 1 122 ? 10.32 -2.809 -4.797 1 98 122 LEU A N 1
ATOM 921 C CA . LEU A 1 122 ? 11.297 -3.797 -5.242 1 98 122 LEU A CA 1
ATOM 922 C C . LEU A 1 122 ? 12.695 -3.443 -4.734 1 98 122 LEU A C 1
ATOM 924 O O . LEU A 1 122 ? 13.125 -2.293 -4.844 1 98 122 LEU A O 1
ATOM 928 N N . ALA A 1 123 ? 13.344 -4.371 -4.176 1 91.31 123 ALA A N 1
ATOM 929 C CA . ALA A 1 123 ? 14.703 -4.258 -3.652 1 91.31 123 ALA A CA 1
ATOM 930 C C . ALA A 1 123 ? 15.727 -4.75 -4.668 1 91.31 123 ALA A C 1
ATOM 932 O O . ALA A 1 123 ? 15.484 -5.723 -5.387 1 91.31 123 ALA A O 1
ATOM 933 N N . ASN A 1 124 ? 16.781 -4 -4.719 1 90.31 124 ASN A N 1
ATOM 934 C CA . ASN A 1 124 ? 17.938 -4.566 -5.41 1 90.31 124 ASN A CA 1
ATOM 935 C C . ASN A 1 124 ? 18.859 -5.312 -4.453 1 90.31 124 ASN A C 1
ATOM 937 O O . ASN A 1 124 ? 19.516 -4.695 -3.613 1 90.31 124 ASN A O 1
ATOM 941 N N . ASN A 1 125 ? 18.812 -6.523 -4.523 1 85.81 125 ASN A N 1
ATOM 942 C CA . ASN A 1 125 ? 19.656 -7.379 -3.691 1 85.81 125 ASN A CA 1
ATOM 943 C C . ASN A 1 125 ? 20.812 -7.973 -4.484 1 85.81 125 ASN A C 1
ATOM 945 O O . ASN A 1 125 ? 20.656 -9.023 -5.117 1 85.81 125 ASN A O 1
ATOM 949 N N . ASN A 1 126 ? 21.984 -7.348 -4.402 1 84.69 126 ASN A N 1
ATOM 950 C CA . ASN A 1 126 ? 23.188 -7.801 -5.082 1 84.69 126 ASN A CA 1
ATOM 951 C C . ASN A 1 126 ? 22.938 -8.031 -6.57 1 84.69 126 ASN A C 1
ATOM 953 O O . ASN A 1 126 ? 23.219 -9.109 -7.094 1 84.69 126 ASN A O 1
ATOM 957 N N . GLY A 1 127 ? 22.25 -7.137 -7.156 1 86.81 127 GLY A N 1
ATOM 958 C CA . GLY A 1 127 ? 22.062 -7.188 -8.594 1 86.81 127 GLY A CA 1
ATOM 959 C C . GLY A 1 127 ? 20.766 -7.887 -9 1 86.81 127 GLY A C 1
ATOM 960 O O . GLY A 1 127 ? 20.391 -7.867 -10.172 1 86.81 127 GLY A O 1
ATOM 961 N N . GLN A 1 128 ? 20.109 -8.477 -8.07 1 91.69 128 GLN A N 1
ATOM 962 C CA . GLN A 1 128 ? 18.828 -9.125 -8.328 1 91.69 128 GLN A CA 1
ATOM 963 C C . GLN A 1 128 ? 17.672 -8.312 -7.758 1 91.69 128 GLN A C 1
ATOM 965 O O . GLN A 1 128 ? 17.625 -8.039 -6.555 1 91.69 128 GLN A O 1
ATOM 970 N N . GLU A 1 129 ? 16.875 -7.91 -8.648 1 96.31 129 GLU A N 1
ATOM 971 C CA . GLU A 1 129 ? 15.672 -7.199 -8.203 1 96.31 129 GLU A CA 1
ATOM 972 C C . GLU A 1 129 ? 14.625 -8.164 -7.664 1 96.31 129 GLU A C 1
ATOM 974 O O . GLU A 1 129 ? 14.289 -9.156 -8.32 1 96.31 129 GLU A O 1
ATOM 979 N N . GLN A 1 130 ? 14.133 -7.934 -6.422 1 97.69 130 GLN A N 1
ATOM 980 C CA . GLN A 1 130 ? 13.133 -8.758 -5.762 1 97.69 130 GLN A CA 1
ATOM 981 C C . GLN A 1 130 ? 11.992 -7.902 -5.207 1 97.69 130 GLN A C 1
ATOM 983 O O . GLN A 1 130 ? 12.211 -6.758 -4.805 1 97.69 130 GLN A O 1
ATOM 988 N N . VAL A 1 131 ? 10.805 -8.461 -5.191 1 98.5 131 VAL A N 1
ATOM 989 C CA . VAL A 1 131 ? 9.641 -7.77 -4.652 1 98.5 131 VAL A CA 1
ATOM 990 C C . VAL A 1 131 ? 9.648 -7.852 -3.127 1 98.5 131 VAL A C 1
ATOM 992 O O . VAL A 1 131 ? 9.734 -8.945 -2.559 1 98.5 131 VAL A O 1
ATOM 995 N N . ALA A 1 132 ? 9.562 -6.699 -2.498 1 98.38 132 ALA A N 1
ATOM 996 C CA . ALA A 1 132 ? 9.562 -6.645 -1.038 1 98.38 132 ALA A CA 1
ATOM 997 C C . ALA A 1 132 ? 8.156 -6.375 -0.499 1 98.38 132 ALA A C 1
ATOM 999 O O . ALA A 1 132 ? 7.867 -6.656 0.666 1 98.38 132 ALA A O 1
ATOM 1000 N N . LEU A 1 133 ? 7.312 -5.836 -1.376 1 98.81 133 LEU A N 1
ATOM 1001 C CA . LEU A 1 133 ? 5.949 -5.523 -0.958 1 98.81 133 LEU A CA 1
ATOM 1002 C C . LEU A 1 133 ? 4.988 -5.59 -2.141 1 98.81 133 LEU A C 1
ATOM 1004 O O . LEU A 1 133 ? 5.305 -5.105 -3.23 1 98.81 133 LEU A O 1
ATOM 1008 N N . PHE A 1 134 ? 3.877 -6.117 -1.955 1 98.88 134 PHE A N 1
ATOM 1009 C CA . PHE A 1 134 ? 2.67 -5.953 -2.756 1 98.88 134 PHE A CA 1
ATOM 1010 C C . PHE A 1 134 ? 1.484 -5.57 -1.878 1 98.88 134 PHE A C 1
ATOM 1012 O O . PHE A 1 134 ? 1.213 -6.227 -0.871 1 98.88 134 PHE A O 1
ATOM 1019 N N . GLN A 1 135 ? 0.81 -4.52 -2.234 1 98.94 135 GLN A N 1
ATOM 1020 C CA . GLN A 1 135 ? -0.392 -4.137 -1.501 1 98.94 135 GLN A CA 1
ATOM 1021 C C . GLN A 1 135 ? -1.512 -3.727 -2.453 1 98.94 135 GLN A C 1
ATOM 1023 O O . GLN A 1 135 ? -1.291 -2.943 -3.379 1 98.94 135 GLN A O 1
ATOM 1028 N N . ALA A 1 136 ? -2.652 -4.258 -2.215 1 98.94 136 ALA A N 1
ATOM 1029 C CA . ALA A 1 136 ? -3.854 -3.908 -2.971 1 98.94 136 ALA A CA 1
ATOM 1030 C C . ALA A 1 136 ? -4.844 -3.141 -2.102 1 98.94 136 ALA A C 1
ATOM 1032 O O . ALA A 1 136 ? -5.043 -3.473 -0.93 1 98.94 136 ALA A O 1
ATOM 1033 N N . THR A 1 137 ? -5.43 -2.094 -2.633 1 98.94 137 THR A N 1
ATOM 1034 C CA . THR A 1 137 ? -6.551 -1.363 -2.055 1 98.94 137 THR A CA 1
ATOM 1035 C C . THR A 1 137 ? -7.707 -1.273 -3.049 1 98.94 137 THR A C 1
ATOM 1037 O O . THR A 1 137 ? -7.543 -0.76 -4.156 1 98.94 137 THR A O 1
ATOM 1040 N N . PRO A 1 138 ? -8.883 -1.759 -2.641 1 98.88 138 PRO A N 1
ATOM 1041 C CA . PRO A 1 138 ? -10.008 -1.607 -3.562 1 98.88 138 PRO A CA 1
ATOM 1042 C C . PRO A 1 138 ? -10.281 -0.15 -3.93 1 98.88 138 PRO A C 1
ATOM 1044 O O . PRO A 1 138 ? -10.18 0.734 -3.074 1 98.88 138 PRO A O 1
ATOM 1047 N N . VAL A 1 139 ? -10.594 0.05 -5.195 1 98.62 139 VAL A N 1
ATOM 1048 C CA . VAL A 1 139 ? -10.93 1.392 -5.66 1 98.62 139 VAL A CA 1
ATOM 1049 C C . VAL A 1 139 ? -12.445 1.566 -5.676 1 98.62 139 VAL A C 1
ATOM 1051 O O . VAL A 1 139 ? -13.164 0.769 -6.281 1 98.62 139 VAL A O 1
ATOM 1054 N N . ASP A 1 140 ? -12.898 2.58 -4.977 1 97.56 140 ASP A N 1
ATOM 1055 C CA . ASP A 1 140 ? -14.297 2.996 -5.047 1 97.56 140 ASP A CA 1
ATOM 1056 C C . ASP A 1 140 ? -14.5 4.059 -6.125 1 97.56 140 ASP A C 1
ATOM 1058 O O . ASP A 1 140 ? -14.203 5.234 -5.91 1 97.56 140 ASP A O 1
ATOM 1062 N N . PRO A 1 141 ? -15.016 3.592 -7.23 1 95.62 141 PRO A N 1
ATOM 1063 C CA . PRO A 1 141 ? -15.219 4.598 -8.273 1 95.62 141 PRO A CA 1
ATOM 1064 C C . PRO A 1 141 ? -16.266 5.648 -7.883 1 95.62 141 PRO A C 1
ATOM 1066 O O . PRO A 1 141 ? -17.219 5.344 -7.168 1 95.62 141 PRO A O 1
ATOM 1069 N N . THR A 1 142 ? -16.062 6.848 -8.273 1 93.56 142 THR A N 1
ATOM 1070 C CA . THR A 1 142 ? -17.047 7.922 -8.148 1 93.56 142 THR A CA 1
ATOM 1071 C C . THR A 1 142 ? -17.391 8.484 -9.516 1 93.56 142 THR A C 1
ATOM 1073 O O . THR A 1 142 ? -16.656 8.289 -10.484 1 93.56 142 THR A O 1
ATOM 1076 N N . PRO A 1 143 ? -18.547 9.133 -9.625 1 92 143 PRO A N 1
ATOM 1077 C CA . PRO A 1 143 ? -18.953 9.664 -10.93 1 92 143 PRO A CA 1
ATOM 1078 C C . PRO A 1 143 ? -17.891 10.555 -11.57 1 92 143 PRO A C 1
ATOM 1080 O O . PRO A 1 143 ? -17.688 10.5 -12.781 1 92 143 PRO A O 1
ATOM 1083 N N . ASP A 1 144 ? -17.125 11.297 -10.789 1 89.31 144 ASP A N 1
ATOM 1084 C CA . ASP A 1 144 ? -16.156 12.25 -11.305 1 89.31 144 ASP A CA 1
ATOM 1085 C C . ASP A 1 144 ? -14.758 11.641 -11.359 1 89.31 144 ASP A C 1
ATOM 1087 O O . ASP A 1 144 ? -13.828 12.258 -11.883 1 89.31 144 ASP A O 1
ATOM 1091 N N . CYS A 1 145 ? -14.664 10.383 -10.844 1 93.31 145 CYS A N 1
ATOM 1092 C CA . CYS A 1 145 ? -13.367 9.711 -10.797 1 93.31 145 CYS A CA 1
ATOM 1093 C C . CYS A 1 145 ? -13.539 8.203 -10.836 1 93.31 145 CYS A C 1
ATOM 1095 O O . CYS A 1 145 ? -13.461 7.535 -9.797 1 93.31 145 CYS A O 1
ATOM 1097 N N . LYS A 1 146 ? -13.57 7.668 -11.992 1 93.31 146 LYS A N 1
ATOM 1098 C CA . LYS A 1 146 ? -14.039 6.297 -12.164 1 93.31 146 LYS A CA 1
ATOM 1099 C C . LYS A 1 146 ? -12.922 5.297 -11.883 1 93.31 146 LYS A C 1
ATOM 1101 O O . LYS A 1 146 ? -13.18 4.121 -11.617 1 93.31 146 LYS A O 1
ATOM 1106 N N . ASP A 1 147 ? -11.656 5.773 -11.953 1 94.31 147 ASP A N 1
ATOM 1107 C CA . ASP A 1 147 ? -10.57 4.816 -11.766 1 94.31 147 ASP A CA 1
ATOM 1108 C C . ASP A 1 147 ? -9.703 5.195 -10.57 1 94.31 147 ASP A C 1
ATOM 1110 O O . ASP A 1 147 ? -8.641 4.613 -10.352 1 94.31 147 ASP A O 1
ATOM 1114 N N . GLY A 1 148 ? -10.07 6.258 -9.836 1 93.31 148 GLY A N 1
ATOM 1115 C CA . GLY A 1 148 ? -9.375 6.684 -8.633 1 93.31 148 GLY A CA 1
ATOM 1116 C C . GLY A 1 148 ? -8.156 7.547 -8.922 1 93.31 148 GLY A C 1
ATOM 1117 O O . GLY A 1 148 ? -7.371 7.844 -8.023 1 93.31 148 GLY A O 1
ATOM 1118 N N . ASN A 1 149 ? -7.895 7.969 -10.188 1 93.62 149 ASN A N 1
ATOM 1119 C CA . ASN A 1 149 ? -6.781 8.828 -10.578 1 93.62 149 ASN A CA 1
ATOM 1120 C C . ASN A 1 149 ? -7.23 10.273 -10.789 1 93.62 149 ASN A C 1
ATOM 1122 O O . ASN A 1 149 ? -6.781 10.938 -11.719 1 93.62 149 ASN A O 1
ATOM 1126 N N . CYS A 1 150 ? -7.965 10.836 -10.008 1 86.06 150 CYS A N 1
ATOM 1127 C CA . CYS A 1 150 ? -8.641 12.094 -10.328 1 86.06 150 CYS A CA 1
ATOM 1128 C C . CYS A 1 150 ? -7.836 13.289 -9.82 1 86.06 150 CYS A C 1
ATOM 1130 O O . CYS A 1 150 ? -8.07 14.422 -10.242 1 86.06 150 CYS A O 1
ATOM 1132 N N . GLN A 1 151 ? -6.938 13.117 -8.992 1 84.62 151 GLN A N 1
ATOM 1133 C CA . GLN A 1 151 ? -6.148 14.203 -8.422 1 84.62 151 GLN A CA 1
ATOM 1134 C C . GLN A 1 151 ? -4.656 13.891 -8.492 1 84.62 151 GLN A C 1
ATOM 1136 O O . GLN A 1 151 ? -3.982 13.82 -7.461 1 84.62 151 GLN A O 1
ATOM 1141 N N . ILE A 1 152 ? -4.242 13.641 -9.727 1 82.75 152 ILE A N 1
ATOM 1142 C CA . ILE A 1 152 ? -2.838 13.352 -9.984 1 82.75 152 ILE A CA 1
ATOM 1143 C C . ILE A 1 152 ? -2.365 14.125 -11.211 1 82.75 152 ILE A C 1
ATOM 1145 O O . ILE A 1 152 ? -3.139 14.352 -12.141 1 82.75 152 ILE A O 1
ATOM 1149 N N . LYS A 1 153 ? -1.212 14.664 -11.125 1 70.5 153 LYS A N 1
ATOM 1150 C CA . LYS A 1 153 ? -0.63 15.328 -12.289 1 70.5 153 LYS A CA 1
ATOM 1151 C C . LYS A 1 153 ? 0.067 14.328 -13.203 1 70.5 153 LYS A C 1
ATOM 1153 O O . LYS A 1 153 ? 0.566 13.297 -12.734 1 70.5 153 LYS A O 1
ATOM 1158 N N . MET B 1 1 ? 56.031 36.625 66.812 1 41.28 1 MET B N 1
ATOM 1159 C CA . MET B 1 1 ? 55.969 35.938 65.5 1 41.28 1 MET B CA 1
ATOM 1160 C C . MET B 1 1 ? 54.562 35.469 65.188 1 41.28 1 MET B C 1
ATOM 1162 O O . MET B 1 1 ? 54 34.625 65.938 1 41.28 1 MET B O 1
ATOM 1166 N N . LYS B 1 2 ? 53.688 36.406 64.812 1 53.44 2 LYS B N 1
ATOM 1167 C CA . LYS B 1 2 ? 52.281 36.312 64.438 1 53.44 2 LYS B CA 1
ATOM 1168 C C . LYS B 1 2 ? 52.094 35.312 63.25 1 53.44 2 LYS B C 1
ATOM 1170 O O . LYS B 1 2 ? 52.75 35.438 62.219 1 53.44 2 LYS B O 1
ATOM 1175 N N . PHE B 1 3 ? 51.781 34.031 63.438 1 49 3 PHE B N 1
ATOM 1176 C CA . PHE B 1 3 ? 51.5 32.969 62.5 1 49 3 PHE B CA 1
ATOM 1177 C C . PHE B 1 3 ? 50.312 33.281 61.625 1 49 3 PHE B C 1
ATOM 1179 O O . PHE B 1 3 ? 49.188 33.5 62.156 1 49 3 PHE B O 1
ATOM 1186 N N . VAL B 1 4 ? 50.5 34 60.5 1 52.41 4 VAL B N 1
ATOM 1187 C CA . VAL B 1 4 ? 49.5 34.219 59.469 1 52.41 4 VAL B CA 1
ATOM 1188 C C . VAL B 1 4 ? 48.969 32.875 58.938 1 52.41 4 VAL B C 1
ATOM 1190 O O . VAL B 1 4 ? 49.75 32.031 58.531 1 52.41 4 VAL B O 1
ATOM 1193 N N . GLN B 1 5 ? 47.844 32.375 59.469 1 53.44 5 GLN B N 1
ATOM 1194 C CA . GLN B 1 5 ? 47.125 31.203 59 1 53.44 5 GLN B CA 1
ATOM 1195 C C . GLN B 1 5 ? 46.719 31.359 57.531 1 53.44 5 GLN B C 1
ATOM 1197 O O . GLN B 1 5 ? 46.094 32.344 57.156 1 53.44 5 GLN B O 1
ATOM 1202 N N . LEU B 1 6 ? 47.5 30.859 56.594 1 54.69 6 LEU B N 1
ATOM 1203 C CA . LEU B 1 6 ? 47.188 30.781 55.188 1 54.69 6 LEU B CA 1
ATOM 1204 C C . LEU B 1 6 ? 45.969 29.906 54.938 1 54.69 6 LEU B C 1
ATOM 1206 O O . LEU B 1 6 ? 45.969 28.719 55.312 1 54.69 6 LEU B O 1
ATOM 1210 N N . VAL B 1 7 ? 44.75 30.438 54.906 1 59.34 7 VAL B N 1
ATOM 1211 C CA . VAL B 1 7 ? 43.531 29.719 54.531 1 59.34 7 VAL B CA 1
ATOM 1212 C C . VAL B 1 7 ? 43.625 29.281 53.094 1 59.34 7 VAL B C 1
ATOM 1214 O O . VAL B 1 7 ? 43.844 30.109 52.188 1 59.34 7 VAL B O 1
ATOM 1217 N N . PRO B 1 8 ? 44 28.016 52.781 1 57.56 8 PRO B N 1
ATOM 1218 C CA . PRO B 1 8 ? 43.969 27.562 51.406 1 57.56 8 PRO B CA 1
ATOM 1219 C C . PRO B 1 8 ? 42.594 27.703 50.75 1 57.56 8 PRO B C 1
ATOM 1221 O O . PRO B 1 8 ? 41.594 27.359 51.375 1 57.56 8 PRO B O 1
ATOM 1224 N N . LEU B 1 9 ? 42.406 28.703 49.906 1 55.91 9 LEU B N 1
ATOM 1225 C CA . LEU B 1 9 ? 41.219 28.859 49.062 1 55.91 9 LEU B CA 1
ATOM 1226 C C . LEU B 1 9 ? 41.031 27.656 48.156 1 55.91 9 LEU B C 1
ATOM 1228 O O . LEU B 1 9 ? 41.875 27.406 47.281 1 55.91 9 LEU B O 1
ATOM 1232 N N . LEU B 1 10 ? 40.438 26.562 48.594 1 54.34 10 LEU B N 1
ATOM 1233 C CA . LEU B 1 10 ? 40.062 25.453 47.719 1 54.34 10 LEU B CA 1
ATOM 1234 C C . LEU B 1 10 ? 39.062 25.891 46.656 1 54.34 10 LEU B C 1
ATOM 1236 O O . LEU B 1 10 ? 37.969 26.328 46.969 1 54.34 10 LEU B O 1
ATOM 1240 N N . LEU B 1 11 ? 39.562 26.25 45.438 1 55.03 11 LEU B N 1
ATOM 1241 C CA . LEU B 1 11 ? 38.781 26.5 44.25 1 55.03 11 LEU B CA 1
ATOM 1242 C C . LEU B 1 11 ? 38.062 25.234 43.781 1 55.03 11 LEU B C 1
ATOM 1244 O O . LEU B 1 11 ? 38.688 24.25 43.406 1 55.03 11 LEU B O 1
ATOM 1248 N N . ALA B 1 12 ? 36.844 24.969 44.25 1 57.56 12 ALA B N 1
ATOM 1249 C CA . ALA B 1 12 ? 35.969 23.906 43.719 1 57.56 12 ALA B CA 1
ATOM 1250 C C . ALA B 1 12 ? 35.656 24.141 42.25 1 57.56 12 ALA B C 1
ATOM 1252 O O . ALA B 1 12 ? 35 25.125 41.906 1 57.56 12 ALA B O 1
ATOM 1253 N N . LEU B 1 13 ? 36.406 23.562 41.312 1 55.03 13 LEU B N 1
ATOM 1254 C CA . LEU B 1 13 ? 36.062 23.531 39.906 1 55.03 13 LEU B CA 1
ATOM 1255 C C . LEU B 1 13 ? 34.781 22.75 39.688 1 55.03 13 LEU B C 1
ATOM 1257 O O . LEU B 1 13 ? 34.719 21.547 39.938 1 55.03 13 LEU B O 1
ATOM 1261 N N . ALA B 1 14 ? 33.562 23.406 39.688 1 56.31 14 ALA B N 1
ATOM 1262 C CA . ALA B 1 14 ? 32.312 22.797 39.25 1 56.31 14 ALA B CA 1
ATOM 1263 C C . ALA B 1 14 ? 32.375 22.406 37.781 1 56.31 14 ALA B C 1
ATOM 1265 O O . ALA B 1 14 ? 32.438 23.266 36.906 1 56.31 14 ALA B O 1
ATOM 1266 N N . LEU B 1 15 ? 32.906 21.188 37.469 1 55.72 15 LEU B N 1
ATOM 1267 C CA . LEU B 1 15 ? 32.719 20.609 36.125 1 55.72 15 LEU B CA 1
ATOM 1268 C C . LEU B 1 15 ? 31.234 20.531 35.75 1 55.72 15 LEU B C 1
ATOM 1270 O O . LEU B 1 15 ? 30.5 19.734 36.312 1 55.72 15 LEU B O 1
ATOM 1274 N N . CYS B 1 16 ? 30.625 21.562 35.219 1 52.19 16 CYS B N 1
ATOM 1275 C CA . CYS B 1 16 ? 29.328 21.5 34.562 1 52.19 16 CYS B CA 1
ATOM 1276 C C . CYS B 1 16 ? 29.344 20.516 33.375 1 52.19 16 CYS B C 1
ATOM 1278 O O . CYS B 1 16 ? 29.922 20.797 32.344 1 52.19 16 CYS B O 1
ATOM 1280 N N . LEU B 1 17 ? 29.266 19.188 33.688 1 48.06 17 LEU B N 1
ATOM 1281 C CA . LEU B 1 17 ? 28.938 18.266 32.594 1 48.06 17 LEU B CA 1
ATOM 1282 C C . LEU B 1 17 ? 27.641 18.688 31.906 1 48.06 17 LEU B C 1
ATOM 1284 O O . LEU B 1 17 ? 26.547 18.531 32.469 1 48.06 17 LEU B O 1
ATOM 1288 N N . ALA B 1 18 ? 27.609 19.734 31.109 1 50.38 18 ALA B N 1
ATOM 1289 C CA . ALA B 1 18 ? 26.516 19.906 30.156 1 50.38 18 ALA B CA 1
ATOM 1290 C C . ALA B 1 18 ? 26.25 18.594 29.406 1 50.38 18 ALA B C 1
ATOM 1292 O O . ALA B 1 18 ? 26.984 18.25 28.469 1 50.38 18 ALA B O 1
ATOM 1293 N N . GLY B 1 19 ? 25.828 17.594 30.062 1 47.5 19 GLY B N 1
ATOM 1294 C CA . GLY B 1 19 ? 25.281 16.5 29.297 1 47.5 19 GLY B CA 1
ATOM 1295 C C . GLY B 1 19 ? 24.344 16.938 28.188 1 47.5 19 GLY B C 1
ATOM 1296 O O . GLY B 1 19 ? 23.297 17.547 28.469 1 47.5 19 GLY B O 1
ATOM 1297 N N . GLY B 1 20 ? 24.781 17.391 27.109 1 45.22 20 GLY B N 1
ATOM 1298 C CA . GLY B 1 20 ? 23.906 17.562 25.969 1 45.22 20 GLY B CA 1
ATOM 1299 C C . GLY B 1 20 ? 22.844 16.5 25.859 1 45.22 20 GLY B C 1
ATOM 1300 O O . GLY B 1 20 ? 23.156 15.32 25.656 1 45.22 20 GLY B O 1
ATOM 1301 N N . VAL B 1 21 ? 21.812 16.578 26.609 1 43.84 21 VAL B N 1
ATOM 1302 C CA . VAL B 1 21 ? 20.672 15.727 26.312 1 43.84 21 VAL B CA 1
ATOM 1303 C C . VAL B 1 21 ? 20.422 15.727 24.797 1 43.84 21 VAL B C 1
ATOM 1305 O O . VAL B 1 21 ? 20.141 16.781 24.219 1 43.84 21 VAL B O 1
ATOM 1308 N N . ALA B 1 22 ? 21.203 15.016 24.047 1 47.56 22 ALA B N 1
ATOM 1309 C CA . ALA B 1 22 ? 20.844 14.766 22.656 1 47.56 22 ALA B CA 1
ATOM 1310 C C . ALA B 1 22 ? 19.328 14.617 22.5 1 47.56 22 ALA B C 1
ATOM 1312 O O . ALA B 1 22 ? 18.734 13.695 23.047 1 47.56 22 ALA B O 1
AT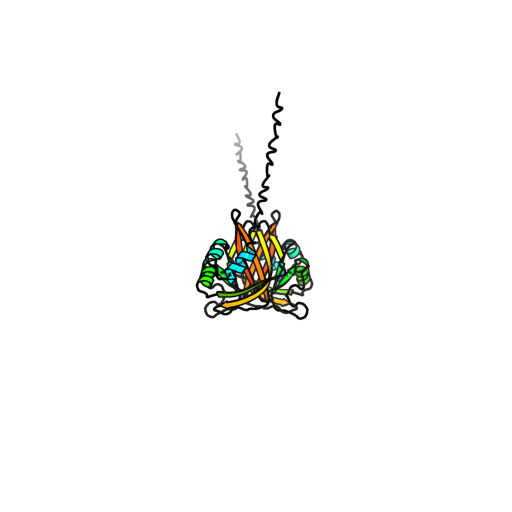OM 1313 N N . HIS B 1 23 ? 18.5 15.703 22.609 1 45.44 23 HIS B N 1
ATOM 1314 C CA . HIS B 1 23 ? 17.078 15.633 22.312 1 45.44 23 HIS B CA 1
ATOM 1315 C C . HIS B 1 23 ? 16.797 14.711 21.125 1 45.44 23 HIS B C 1
ATOM 1317 O O . HIS B 1 23 ? 17.266 14.961 20.016 1 45.44 23 HIS B O 1
ATOM 1323 N N . ALA B 1 24 ? 16.453 13.5 21.266 1 55.16 24 ALA B N 1
ATOM 1324 C CA . ALA B 1 24 ? 16.125 12.5 20.25 1 55.16 24 ALA B CA 1
ATOM 1325 C C . ALA B 1 24 ? 15.109 13.047 19.25 1 55.16 24 ALA B C 1
ATOM 1327 O O . ALA B 1 24 ? 14.062 13.57 19.641 1 55.16 24 ALA B O 1
ATOM 1328 N N . LYS B 1 25 ? 15.578 13.562 18 1 73.56 25 LYS B N 1
ATOM 1329 C CA . LYS B 1 25 ? 14.711 14 16.906 1 73.56 25 LYS B CA 1
ATOM 1330 C C . LYS B 1 25 ? 13.5 13.078 16.75 1 73.56 25 LYS B C 1
ATOM 1332 O O . LYS B 1 25 ? 13.633 11.859 16.828 1 73.56 25 LYS B O 1
ATOM 1337 N N . ALA B 1 26 ? 12.281 13.641 16.797 1 86.19 26 ALA B N 1
ATOM 1338 C CA . ALA B 1 26 ? 11.039 12.891 16.641 1 86.19 26 ALA B CA 1
ATOM 1339 C C . ALA B 1 26 ? 11.062 12.047 15.375 1 86.19 26 ALA B C 1
ATOM 1341 O O . ALA B 1 26 ? 11.617 12.461 14.352 1 86.19 26 ALA B O 1
ATOM 1342 N N . ASP B 1 27 ? 10.484 10.852 15.438 1 95.69 27 ASP B N 1
ATOM 1343 C CA . ASP B 1 27 ? 10.367 9.922 14.312 1 95.69 27 ASP B CA 1
ATOM 1344 C C . ASP B 1 27 ? 9.492 10.516 13.211 1 95.69 27 ASP B C 1
ATOM 1346 O O . ASP B 1 27 ? 8.445 11.109 13.484 1 95.69 27 ASP B O 1
ATOM 1350 N N . THR B 1 28 ? 9.906 10.5 11.961 1 97.81 28 THR B N 1
ATOM 1351 C CA . THR B 1 28 ? 9.219 11.062 10.805 1 97.81 28 THR B CA 1
ATOM 1352 C C . THR B 1 28 ? 7.789 10.531 10.711 1 97.81 28 THR B C 1
ATOM 1354 O O . THR B 1 28 ? 6.867 11.273 10.367 1 97.81 28 THR B O 1
ATOM 1357 N N . VAL B 1 29 ? 7.547 9.289 11.047 1 98.38 29 VAL B N 1
ATOM 1358 C CA . VAL B 1 29 ? 6.223 8.672 10.992 1 98.38 29 VAL B CA 1
ATOM 1359 C C . VAL B 1 29 ? 5.301 9.336 12.016 1 98.38 29 VAL B C 1
ATOM 1361 O O . VAL B 1 29 ? 4.145 9.633 11.711 1 98.38 29 VAL B O 1
ATOM 1364 N N . ALA B 1 30 ? 5.801 9.539 13.188 1 97.75 30 ALA B N 1
ATOM 1365 C CA . ALA B 1 30 ? 5.016 10.203 14.227 1 97.75 30 ALA B CA 1
ATOM 1366 C C . ALA B 1 30 ? 4.688 11.641 13.82 1 97.75 30 ALA B C 1
ATOM 1368 O O . ALA B 1 30 ? 3.564 12.109 14.023 1 97.75 30 ALA B O 1
ATOM 1369 N N . LEU B 1 31 ? 5.652 12.344 13.258 1 98.31 31 LEU B N 1
ATOM 1370 C CA . LEU B 1 31 ? 5.445 13.719 12.805 1 98.31 31 LEU B CA 1
ATOM 1371 C C . LEU B 1 31 ? 4.41 13.773 11.688 1 98.31 31 LEU B C 1
ATOM 1373 O O . LEU B 1 31 ? 3.564 14.672 11.664 1 98.31 31 LEU B O 1
ATOM 1377 N N . TYR B 1 32 ? 4.469 12.844 10.781 1 98.69 32 TYR B N 1
ATOM 1378 C CA . TYR B 1 32 ? 3.492 12.758 9.703 1 98.69 32 TYR B CA 1
ATOM 1379 C C . TYR B 1 32 ? 2.082 12.578 10.25 1 98.69 32 TYR B C 1
ATOM 1381 O O . TYR B 1 32 ? 1.156 13.289 9.852 1 98.69 32 TYR B O 1
ATOM 1389 N N . THR B 1 33 ? 1.94 11.594 11.141 1 98.56 33 THR B N 1
ATOM 1390 C CA . THR B 1 33 ? 0.64 11.266 11.719 1 98.56 33 THR B CA 1
ATOM 1391 C C . THR B 1 33 ? 0.057 12.477 12.445 1 98.56 33 THR B C 1
ATOM 1393 O O . THR B 1 33 ? -1.118 12.805 12.266 1 98.56 33 THR B O 1
ATOM 1396 N N . GLU B 1 34 ? 0.857 13.133 13.141 1 98.44 34 GLU B N 1
ATOM 1397 C CA . GLU B 1 34 ? 0.418 14.328 13.859 1 98.44 34 GLU B CA 1
ATOM 1398 C C . GLU B 1 34 ? 0.034 15.438 12.883 1 98.44 34 GLU B C 1
ATOM 1400 O O . GLU B 1 34 ? -0.991 16.094 13.062 1 98.44 34 GLU B O 1
ATOM 1405 N N . ALA B 1 35 ? 0.847 15.648 11.867 1 98.81 35 ALA B N 1
ATOM 1406 C CA . ALA B 1 35 ? 0.624 16.734 10.914 1 98.81 35 ALA B CA 1
ATOM 1407 C C . ALA B 1 35 ? -0.68 16.531 10.148 1 98.81 35 ALA B C 1
ATOM 1409 O O . ALA B 1 35 ? -1.423 17.484 9.914 1 98.81 35 ALA B O 1
ATOM 1410 N N . VAL B 1 36 ? -0.957 15.281 9.758 1 98.75 36 VAL B N 1
ATOM 1411 C CA . VAL B 1 36 ? -2.186 14.992 9.023 1 98.75 36 VAL B CA 1
ATOM 1412 C C . VAL B 1 36 ? -3.393 15.219 9.938 1 98.75 36 VAL B C 1
ATOM 1414 O O . VAL B 1 36 ? -4.414 15.75 9.5 1 98.75 36 VAL B O 1
ATOM 1417 N N . MET B 1 37 ? -3.291 14.805 11.203 1 98.75 37 MET B N 1
ATOM 1418 C CA . MET B 1 37 ? -4.414 14.898 12.133 1 98.75 37 MET B CA 1
ATOM 1419 C C . MET B 1 37 ? -4.668 16.344 12.539 1 98.75 37 MET B C 1
ATOM 1421 O O . MET B 1 37 ? -5.809 16.734 12.789 1 98.75 37 MET B O 1
ATOM 1425 N N . THR B 1 38 ? -3.633 17.203 12.539 1 98.56 38 THR B N 1
ATOM 1426 C CA . THR B 1 38 ? -3.789 18.594 12.961 1 98.56 38 THR B CA 1
ATOM 1427 C C . THR B 1 38 ? -3.934 19.5 11.75 1 98.56 38 THR B C 1
ATOM 1429 O O . THR B 1 38 ? -4.176 20.703 11.898 1 98.56 38 THR B O 1
ATOM 1432 N N . GLY B 1 39 ? -3.793 18.922 10.57 1 98.5 39 GLY B N 1
ATOM 1433 C CA . GLY B 1 39 ? -3.84 19.734 9.367 1 98.5 39 GLY B CA 1
ATOM 1434 C C . GLY B 1 39 ? -2.678 20.703 9.258 1 98.5 39 GLY B C 1
ATOM 1435 O O . GLY B 1 39 ? -2.852 21.844 8.812 1 98.5 39 GLY B O 1
ATOM 1436 N N . ASP B 1 40 ? -1.503 20.312 9.695 1 98.75 40 ASP B N 1
ATOM 1437 C CA . ASP B 1 40 ? -0.318 21.172 9.695 1 98.75 40 ASP B CA 1
ATOM 1438 C C . ASP B 1 40 ? 0.342 21.172 8.312 1 98.75 40 ASP B C 1
ATOM 1440 O O . ASP B 1 40 ? 1.312 20.453 8.078 1 98.75 40 ASP B O 1
ATOM 1444 N N . VAL B 1 41 ? -0.062 22.078 7.473 1 98.75 41 VAL B N 1
ATOM 1445 C CA . VAL B 1 41 ? 0.348 22.156 6.074 1 98.75 41 VAL B CA 1
ATOM 1446 C C . VAL B 1 41 ? 1.849 22.422 5.988 1 98.75 41 VAL B C 1
ATOM 1448 O O . VAL B 1 41 ? 2.549 21.828 5.168 1 98.75 41 VAL B O 1
ATOM 1451 N N . ALA B 1 42 ? 2.342 23.297 6.773 1 98.69 42 ALA B N 1
ATOM 1452 C CA . ALA B 1 42 ? 3.766 23.625 6.758 1 98.69 42 ALA B CA 1
ATOM 1453 C C . ALA B 1 42 ? 4.613 22.406 7.078 1 98.69 42 ALA B C 1
ATOM 1455 O O . ALA B 1 42 ? 5.625 22.156 6.414 1 98.69 42 ALA B O 1
ATOM 1456 N N . ALA B 1 43 ? 4.242 21.688 8.086 1 98.62 43 ALA B N 1
ATOM 1457 C CA . ALA B 1 43 ? 4.957 20.453 8.422 1 98.62 43 ALA B CA 1
ATOM 1458 C C . ALA B 1 43 ? 4.902 19.453 7.273 1 98.62 43 ALA B C 1
ATOM 1460 O O . ALA B 1 43 ? 5.914 18.828 6.934 1 98.62 43 ALA B O 1
ATOM 1461 N N . LEU B 1 44 ? 3.686 19.328 6.652 1 98.81 44 LEU B N 1
ATOM 1462 C CA . LEU B 1 44 ? 3.518 18.344 5.582 1 98.81 44 LEU B CA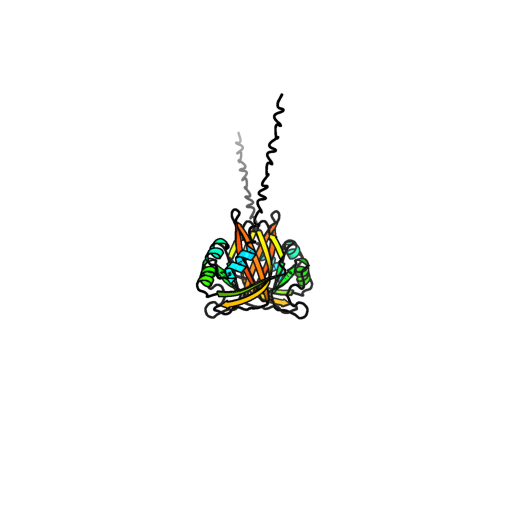 1
ATOM 1463 C C . LEU B 1 44 ? 4.383 18.719 4.379 1 98.81 44 LEU B C 1
ATOM 1465 O O . LEU B 1 44 ? 4.941 17.828 3.721 1 98.81 44 LEU B O 1
ATOM 1469 N N . GLN B 1 45 ? 4.543 19.984 4.125 1 98.56 45 GLN B N 1
ATOM 1470 C CA . GLN B 1 45 ? 5.402 20.422 3.029 1 98.56 45 GLN B CA 1
ATOM 1471 C C . GLN B 1 45 ? 6.836 19.938 3.227 1 98.56 45 GLN B C 1
ATOM 1473 O O . GLN B 1 45 ? 7.512 19.578 2.26 1 98.56 45 GLN B O 1
ATOM 1478 N N . LYS B 1 46 ? 7.258 19.891 4.398 1 97.31 46 LYS B N 1
ATOM 1479 C CA . LYS B 1 46 ? 8.625 19.469 4.715 1 97.31 46 LYS B CA 1
ATOM 1480 C C . LYS B 1 46 ? 8.742 17.953 4.797 1 97.31 46 LYS B C 1
ATOM 1482 O O . LYS B 1 46 ? 9.75 17.375 4.383 1 97.31 46 LYS B O 1
ATOM 1487 N N . LEU B 1 47 ? 7.734 17.297 5.312 1 98.38 47 LEU B N 1
ATOM 1488 C CA . LEU B 1 47 ? 7.789 15.883 5.656 1 98.38 47 LEU B CA 1
ATOM 1489 C C . LEU B 1 47 ? 7.594 15.016 4.414 1 98.38 47 LEU B C 1
ATOM 1491 O O . LEU B 1 47 ? 7.992 13.852 4.398 1 98.38 47 LEU B O 1
ATOM 1495 N N . LEU B 1 48 ? 6.93 15.594 3.375 1 98.5 48 LEU B N 1
ATOM 1496 C CA . LEU B 1 48 ? 6.609 14.773 2.211 1 98.5 48 LEU B CA 1
ATOM 1497 C C . LEU B 1 48 ? 7.66 14.945 1.121 1 98.5 48 LEU B C 1
ATOM 1499 O O . LEU B 1 48 ? 8.125 16.062 0.865 1 98.5 48 LEU B O 1
ATOM 1503 N N . ALA B 1 49 ? 8.07 13.875 0.564 1 97.38 49 ALA B N 1
ATOM 1504 C CA . ALA B 1 49 ? 8.977 13.906 -0.579 1 97.38 49 ALA B CA 1
ATOM 1505 C C . ALA B 1 49 ? 8.312 14.539 -1.796 1 97.38 49 ALA B C 1
ATOM 1507 O O . ALA B 1 49 ? 7.082 14.516 -1.92 1 97.38 49 ALA B O 1
ATOM 1508 N N . PRO B 1 50 ? 9.102 15.086 -2.744 1 95.25 50 PRO B N 1
ATOM 1509 C CA . PRO B 1 50 ? 8.516 15.688 -3.945 1 95.25 50 PRO B CA 1
ATOM 1510 C C . PRO B 1 50 ? 7.727 14.688 -4.785 1 95.25 50 PRO B C 1
ATOM 1512 O O . PRO B 1 50 ? 6.758 15.062 -5.449 1 95.25 50 PRO B O 1
ATOM 1515 N N . ASN B 1 51 ? 8.094 13.438 -4.715 1 94.62 51 ASN B N 1
ATOM 1516 C CA . ASN B 1 51 ? 7.391 12.406 -5.469 1 94.62 51 ASN B CA 1
ATOM 1517 C C . ASN B 1 51 ? 6.457 11.594 -4.574 1 94.62 51 ASN B C 1
ATOM 1519 O O . ASN B 1 51 ? 6.309 10.383 -4.766 1 94.62 51 ASN B O 1
ATOM 1523 N N . TYR B 1 52 ? 5.906 12.273 -3.617 1 96.94 52 TYR B N 1
ATOM 1524 C CA . TYR B 1 52 ? 4.973 11.664 -2.68 1 96.94 52 TYR B CA 1
ATOM 1525 C C . TYR B 1 52 ? 3.688 11.25 -3.385 1 96.94 52 TYR B C 1
ATOM 1527 O O . TYR B 1 52 ? 3.162 11.984 -4.219 1 96.94 52 TYR B O 1
ATOM 1535 N N . TRP B 1 53 ? 3.188 10.023 -2.975 1 97.81 53 TRP B N 1
ATOM 1536 C CA . TRP B 1 53 ? 1.855 9.555 -3.342 1 97.81 53 TRP B CA 1
ATOM 1537 C C . TRP B 1 53 ? 1.027 9.234 -2.102 1 97.81 53 TRP B C 1
ATOM 1539 O O . TRP B 1 53 ? 1.518 8.602 -1.165 1 97.81 53 TRP B O 1
ATOM 1549 N N . HIS B 1 54 ? -0.155 9.711 -2.131 1 98.5 54 HIS B N 1
ATOM 1550 C CA . HIS B 1 54 ? -1.146 9.328 -1.134 1 98.5 54 HIS B CA 1
ATOM 1551 C C . HIS B 1 54 ? -2.195 8.398 -1.73 1 98.5 54 HIS B C 1
ATOM 1553 O O . HIS B 1 54 ? -2.898 8.766 -2.672 1 98.5 54 HIS B O 1
ATOM 1559 N N . VAL B 1 55 ? -2.303 7.246 -1.208 1 98.62 55 VAL B N 1
ATOM 1560 C CA . VAL B 1 55 ? -3.381 6.336 -1.575 1 98.62 55 VAL B CA 1
ATOM 1561 C C . VAL B 1 55 ? -4.367 6.207 -0.416 1 98.62 55 VAL B C 1
ATOM 1563 O O . VAL B 1 55 ? -4.047 5.609 0.615 1 98.62 55 VAL B O 1
ATOM 1566 N N . SER B 1 56 ? -5.516 6.727 -0.621 1 98.5 56 SER B N 1
ATOM 1567 C CA . SER B 1 56 ? -6.555 6.738 0.404 1 98.5 56 SER B CA 1
ATOM 1568 C C . SER B 1 56 ? -7.227 5.375 0.523 1 98.5 56 SER B C 1
ATOM 1570 O O . SER B 1 56 ? -7.047 4.512 -0.337 1 98.5 56 SER B O 1
ATOM 1572 N N . SER B 1 57 ? -8.039 5.242 1.563 1 98.75 57 SER B N 1
ATOM 1573 C CA . SER B 1 57 ? -8.672 3.975 1.895 1 98.75 57 SER B CA 1
ATOM 1574 C C . SER B 1 57 ? -9.711 3.586 0.846 1 98.75 57 SER B C 1
ATOM 1576 O O . SER B 1 57 ? -10.188 2.447 0.823 1 98.75 57 SER B O 1
ATOM 1578 N N . ASN B 1 58 ? -10.07 4.465 -0.078 1 98.38 58 ASN B N 1
ATOM 1579 C CA . ASN B 1 58 ? -10.953 4.137 -1.186 1 98.38 58 ASN B CA 1
ATOM 1580 C C . ASN B 1 58 ? -10.18 3.846 -2.465 1 98.38 58 ASN B C 1
ATOM 1582 O O . ASN B 1 58 ? -10.75 3.818 -3.555 1 98.38 58 ASN B O 1
ATOM 1586 N N . GLY B 1 59 ? -8.922 3.826 -2.367 1 98.44 59 GLY B N 1
ATOM 1587 C CA . GLY B 1 59 ? -8.078 3.465 -3.5 1 98.44 59 GLY B CA 1
ATOM 1588 C C . GLY B 1 59 ? -7.762 4.641 -4.406 1 98.44 59 GLY B C 1
ATOM 1589 O O . GLY B 1 59 ? -7.059 4.484 -5.406 1 98.44 59 GLY B O 1
ATOM 1590 N N . HIS B 1 60 ? -8.234 5.848 -4.137 1 97.94 60 HIS B N 1
ATOM 1591 C CA . HIS B 1 60 ? -7.883 7.031 -4.914 1 97.94 60 HIS B CA 1
ATOM 1592 C C . HIS B 1 60 ? -6.457 7.484 -4.613 1 97.94 60 HIS B C 1
ATOM 1594 O O . HIS B 1 60 ? -5.977 7.32 -3.49 1 97.94 60 HIS B O 1
ATOM 1600 N N . ILE B 1 61 ? -5.828 8.039 -5.602 1 97.81 61 ILE B N 1
ATOM 1601 C CA . ILE B 1 61 ? -4.434 8.445 -5.434 1 97.81 61 ILE B CA 1
ATOM 1602 C C . ILE B 1 61 ? -4.293 9.938 -5.684 1 97.81 61 ILE B C 1
ATOM 1604 O O . ILE B 1 61 ? -4.984 10.5 -6.539 1 97.81 61 ILE B O 1
ATOM 1608 N N . GLN B 1 62 ? -3.455 10.602 -4.918 1 97.56 62 GLN B N 1
ATOM 1609 C CA . GLN B 1 62 ? -3.098 12.008 -5.07 1 97.56 62 GLN B CA 1
ATOM 1610 C C . GLN B 1 62 ? -1.583 12.195 -5.035 1 97.56 62 GLN B C 1
ATOM 1612 O O . GLN B 1 62 ? -0.877 11.469 -4.336 1 97.56 62 GLN B O 1
ATOM 1617 N N . ASP B 1 63 ? -1.181 13.148 -5.734 1 97.75 63 ASP B N 1
ATOM 1618 C CA . ASP B 1 63 ? 0.211 13.562 -5.562 1 97.75 63 ASP B CA 1
ATOM 1619 C C . ASP B 1 63 ? 0.359 14.531 -4.395 1 97.75 63 ASP B C 1
ATOM 1621 O O . ASP B 1 63 ? -0.615 14.828 -3.701 1 97.75 63 ASP B O 1
ATOM 1625 N N . LYS B 1 64 ? 1.547 14.93 -4.176 1 98 64 LYS B N 1
ATOM 1626 C CA . LYS B 1 64 ? 1.874 15.766 -3.029 1 98 64 LYS B CA 1
ATOM 1627 C C . LYS B 1 64 ? 1.049 17.047 -3.035 1 98 64 LYS B C 1
ATOM 1629 O O . LYS B 1 64 ? 0.433 17.406 -2.027 1 98 64 LYS B O 1
ATOM 1634 N N . GLU B 1 65 ? 0.972 17.75 -4.113 1 98 65 GLU B N 1
ATOM 1635 C CA . GLU B 1 65 ? 0.318 19.062 -4.207 1 98 65 GLU B CA 1
ATOM 1636 C C . GLU B 1 65 ? -1.178 18.938 -3.926 1 98 65 GLU B C 1
ATOM 1638 O O . GLU B 1 65 ? -1.728 19.719 -3.146 1 98 65 GLU B O 1
ATOM 1643 N N . HIS B 1 66 ? -1.784 18 -4.5 1 97.56 66 HIS B N 1
ATOM 1644 C CA . HIS B 1 66 ? -3.225 17.859 -4.328 1 97.56 66 HIS B CA 1
ATOM 1645 C C . HIS B 1 66 ? -3.561 17.375 -2.918 1 97.56 66 HIS B C 1
ATOM 1647 O O . HIS B 1 66 ? -4.57 17.797 -2.344 1 97.56 66 HIS B O 1
ATOM 1653 N N . PHE B 1 67 ? -2.703 16.516 -2.4 1 98.19 67 PHE B N 1
ATOM 1654 C CA . PHE B 1 67 ? -2.928 16.047 -1.036 1 98.19 67 PHE B CA 1
ATOM 1655 C C . PHE B 1 67 ? -2.859 17.203 -0.051 1 98.19 67 PHE B C 1
ATOM 1657 O O . PHE B 1 67 ? -3.76 17.375 0.77 1 98.19 67 PHE B O 1
ATOM 1664 N N . ILE B 1 68 ? -1.823 17.953 -0.189 1 98.56 68 ILE B N 1
ATOM 1665 C CA . ILE B 1 68 ? -1.628 19.062 0.727 1 98.56 68 ILE B CA 1
ATOM 1666 C C . ILE B 1 68 ? -2.746 20.094 0.541 1 98.56 68 ILE B C 1
ATOM 1668 O O . ILE B 1 68 ? -3.26 20.641 1.516 1 98.56 68 ILE B O 1
ATOM 1672 N N . ALA B 1 69 ? -3.166 20.328 -0.684 1 97.94 69 ALA B N 1
ATOM 1673 C CA . ALA B 1 69 ? -4.289 21.234 -0.942 1 97.94 69 ALA B CA 1
ATOM 1674 C C . ALA B 1 69 ? -5.566 20.719 -0.283 1 97.94 69 ALA B C 1
ATOM 1676 O O . ALA B 1 69 ? -6.348 21.5 0.261 1 97.94 69 ALA B O 1
ATOM 1677 N N . GLY B 1 70 ? -5.758 19.422 -0.338 1 97.38 70 GLY B N 1
ATOM 1678 C CA . GLY B 1 70 ? -6.918 18.828 0.3 1 97.38 70 GLY B CA 1
ATOM 1679 C C . GLY B 1 70 ? -6.941 19.016 1.804 1 97.38 70 GLY B C 1
ATOM 1680 O O . GLY B 1 70 ? -7.996 19.266 2.387 1 97.38 70 GLY B O 1
ATOM 1681 N N . ILE B 1 71 ? -5.805 18.859 2.369 1 98.31 71 ILE B N 1
ATOM 1682 C CA . ILE B 1 71 ? -5.688 19.094 3.805 1 98.31 71 ILE B CA 1
ATOM 1683 C C . ILE B 1 71 ? -5.926 20.578 4.105 1 98.31 71 ILE B C 1
ATOM 1685 O O . ILE B 1 71 ? -6.699 20.906 5.004 1 98.31 71 ILE B O 1
ATOM 1689 N N . LYS B 1 72 ? -5.324 21.453 3.35 1 98.19 72 LYS B N 1
ATOM 1690 C CA . LYS B 1 72 ? -5.426 22.891 3.523 1 98.19 72 LYS B CA 1
ATOM 1691 C C . LYS B 1 72 ? -6.875 23.359 3.41 1 98.19 72 LYS B C 1
ATOM 1693 O O . LYS B 1 72 ? -7.332 24.188 4.207 1 98.19 72 LYS B O 1
ATOM 1698 N N . ASN B 1 73 ? -7.57 22.797 2.488 1 97.81 73 ASN B N 1
ATOM 1699 C CA . ASN B 1 73 ? -8.93 23.219 2.184 1 97.81 73 ASN B CA 1
ATOM 1700 C C . ASN B 1 73 ? -9.961 22.453 3.002 1 97.81 73 ASN B C 1
ATOM 1702 O O . ASN B 1 73 ? -11.164 22.609 2.797 1 97.81 73 ASN B O 1
ATOM 1706 N N . LYS B 1 74 ? -9.508 21.578 3.85 1 97.5 74 LYS B N 1
ATOM 1707 C CA . LYS B 1 74 ? -10.344 20.766 4.723 1 97.5 74 LYS B CA 1
ATOM 1708 C C . LYS B 1 74 ? -11.242 19.844 3.914 1 97.5 74 LYS B C 1
ATOM 1710 O O . LYS B 1 74 ? -12.359 19.516 4.34 1 97.5 74 LYS B O 1
ATOM 1715 N N . GLU B 1 75 ? -10.758 19.5 2.746 1 96.88 75 GLU B N 1
ATOM 1716 C CA . GLU B 1 75 ? -11.414 18.438 1.971 1 96.88 75 GLU B CA 1
ATOM 1717 C C . GLU B 1 75 ? -11.203 17.078 2.604 1 96.88 75 GLU B C 1
ATOM 1719 O O . GLU B 1 75 ? -12.023 16.172 2.434 1 96.88 75 GLU B O 1
ATOM 1724 N N . LEU B 1 76 ? -10.117 16.953 3.303 1 97.69 76 LEU B N 1
ATOM 1725 C CA . LEU B 1 76 ? -9.828 15.828 4.188 1 97.69 76 LEU B CA 1
ATOM 1726 C C . LEU B 1 76 ? -9.5 16.312 5.594 1 97.69 76 LEU B C 1
ATOM 1728 O O . LEU B 1 76 ? -8.562 17.094 5.785 1 97.69 76 LEU B O 1
ATOM 1732 N N . VAL B 1 77 ? -10.289 15.922 6.52 1 98.75 77 VAL B N 1
ATOM 1733 C CA . VAL B 1 77 ? -10.031 16.141 7.941 1 98.75 77 VAL B CA 1
ATOM 1734 C C . VAL B 1 77 ? -9.883 14.797 8.648 1 98.75 77 VAL B C 1
ATOM 1736 O O . VAL B 1 77 ? -10.805 13.977 8.656 1 98.75 77 VAL B O 1
ATOM 1739 N N . VAL B 1 78 ? -8.727 14.555 9.25 1 98.75 78 VAL B N 1
ATOM 1740 C CA . VAL B 1 78 ? -8.43 13.297 9.93 1 98.75 78 VAL B CA 1
ATOM 1741 C C . VAL B 1 78 ? -8.617 13.477 11.438 1 98.75 78 VAL B C 1
ATOM 1743 O O . VAL B 1 78 ? -7.875 14.219 12.078 1 98.75 78 VAL B O 1
ATOM 1746 N N . ASP B 1 79 ? -9.531 12.797 11.961 1 98.69 79 ASP B N 1
ATOM 1747 C CA . ASP B 1 79 ? -9.852 12.898 13.383 1 98.69 79 ASP B CA 1
ATOM 1748 C C . ASP B 1 79 ? -9 11.93 14.211 1 98.69 79 ASP B C 1
ATOM 1750 O O . ASP B 1 79 ? -8.648 12.227 15.352 1 98.69 79 ASP B O 1
ATOM 1754 N N . ARG B 1 80 ? -8.75 10.781 13.609 1 98.75 80 ARG B N 1
ATOM 1755 C CA . ARG B 1 80 ? -7.965 9.75 14.281 1 98.75 80 ARG B CA 1
ATOM 1756 C C . ARG B 1 80 ? -7.145 8.945 13.281 1 98.75 80 ARG B C 1
ATOM 1758 O O . ARG B 1 80 ? -7.672 8.492 12.266 1 98.75 80 ARG B O 1
ATOM 1765 N N . LEU B 1 81 ? -5.957 8.836 13.523 1 98.81 81 LEU B N 1
ATOM 1766 C CA . LEU B 1 81 ? -5.012 7.984 12.805 1 98.81 81 LEU B CA 1
ATOM 1767 C C . LEU B 1 81 ? -4.023 7.336 13.766 1 98.81 81 LEU B C 1
ATOM 1769 O O . LEU B 1 81 ? -3.186 8.016 14.359 1 98.81 81 LEU B O 1
ATOM 1773 N N . THR B 1 82 ? -4.156 6.074 13.93 1 98.5 82 THR B N 1
ATOM 1774 C CA . THR B 1 82 ? -3.254 5.34 14.812 1 98.5 82 THR B CA 1
ATOM 1775 C C . THR B 1 82 ? -2.504 4.262 14.039 1 98.5 82 THR B C 1
ATOM 1777 O O . THR B 1 82 ? -3.035 3.693 13.086 1 98.5 82 THR B O 1
ATOM 1780 N N . LEU B 1 83 ? -1.317 4.031 14.398 1 97.94 83 LEU B N 1
ATOM 1781 C CA . LEU B 1 83 ? -0.505 2.936 13.883 1 97.94 83 LEU B CA 1
ATOM 1782 C C . LEU B 1 83 ? -0.131 1.967 15 1 97.94 83 LEU B C 1
ATOM 1784 O O . LEU B 1 83 ? 0.461 2.369 16 1 97.94 83 LEU B O 1
ATOM 1788 N N . THR B 1 84 ? -0.523 0.767 14.789 1 96.38 84 THR B N 1
ATOM 1789 C CA . THR B 1 84 ? -0.208 -0.298 15.734 1 96.38 84 THR B CA 1
ATOM 1790 C C . THR B 1 84 ? 0.411 -1.493 15.023 1 96.38 84 THR B C 1
ATOM 1792 O O . THR B 1 84 ? 0.325 -1.602 13.797 1 96.38 84 THR B O 1
ATOM 1795 N N . ASN B 1 85 ? 1.122 -2.4 15.75 1 95.62 85 ASN B N 1
ATOM 1796 C CA . ASN B 1 85 ? 1.787 -3.562 15.18 1 95.62 85 ASN B CA 1
ATOM 1797 C C . ASN B 1 85 ? 2.73 -3.166 14.047 1 95.62 85 ASN B C 1
ATOM 1799 O O . ASN B 1 85 ? 2.666 -3.73 12.953 1 95.62 85 ASN B O 1
ATOM 1803 N N . VAL B 1 86 ? 3.506 -2.182 14.336 1 97.06 86 VAL B N 1
ATOM 1804 C CA . VAL B 1 86 ? 4.375 -1.614 13.305 1 97.06 86 VAL B CA 1
ATOM 1805 C C . VAL B 1 86 ? 5.496 -2.598 12.977 1 97.06 86 VAL B C 1
ATOM 1807 O O . VAL B 1 86 ? 6.16 -3.115 13.875 1 97.06 86 VAL B O 1
ATOM 1810 N N . ARG B 1 87 ? 5.656 -2.898 11.75 1 96.5 87 ARG B N 1
ATOM 1811 C CA . ARG B 1 87 ? 6.809 -3.617 11.219 1 96.5 87 ARG B CA 1
ATOM 1812 C C . ARG B 1 87 ? 7.684 -2.699 10.375 1 96.5 87 ARG B C 1
ATOM 1814 O O . ARG B 1 87 ? 7.336 -2.383 9.234 1 96.5 87 ARG B O 1
ATOM 1821 N N . ASP B 1 88 ? 8.734 -2.322 10.93 1 97 88 ASP B N 1
ATOM 1822 C CA . ASP B 1 88 ? 9.664 -1.363 10.352 1 97 88 ASP B CA 1
ATOM 1823 C C . ASP B 1 88 ? 10.883 -2.07 9.766 1 97 88 ASP B C 1
ATOM 1825 O O . ASP B 1 88 ? 11.609 -2.773 10.477 1 97 88 ASP B O 1
ATOM 1829 N N . THR B 1 89 ? 11.055 -1.919 8.438 1 95.69 89 THR B N 1
ATOM 1830 C CA . THR B 1 89 ? 12.125 -2.645 7.762 1 95.69 89 THR B CA 1
ATOM 1831 C C . THR B 1 89 ? 12.875 -1.727 6.805 1 95.69 89 THR B C 1
ATOM 1833 O O . THR B 1 89 ? 12.5 -0.568 6.617 1 95.69 89 THR B O 1
ATOM 1836 N N . LYS B 1 90 ? 13.984 -2.25 6.371 1 94.38 90 LYS B N 1
ATOM 1837 C CA . LYS B 1 90 ? 14.727 -1.593 5.297 1 94.38 90 LYS B CA 1
ATOM 1838 C C . LYS B 1 90 ? 14.641 -2.393 4 1 94.38 90 LYS B C 1
ATOM 1840 O O . LYS B 1 90 ? 14.781 -3.617 4.012 1 94.38 90 LYS B O 1
ATOM 1845 N N . VAL B 1 91 ? 14.336 -1.72 2.969 1 94.25 91 VAL B N 1
ATOM 1846 C CA . VAL B 1 91 ? 14.414 -2.242 1.608 1 94.25 91 VAL B CA 1
ATOM 1847 C C . VAL B 1 91 ? 15.5 -1.496 0.832 1 94.25 91 VAL B C 1
ATOM 1849 O O . VAL B 1 91 ? 15.281 -0.364 0.39 1 94.25 91 VAL B O 1
ATOM 1852 N N . GLY B 1 92 ? 16.625 -2.154 0.621 1 86.5 92 GLY B N 1
ATOM 1853 C CA . GLY B 1 92 ? 17.781 -1.37 0.251 1 86.5 92 GLY B CA 1
ATOM 1854 C C . GLY B 1 92 ? 18.141 -0.307 1.274 1 86.5 92 GLY B C 1
ATOM 1855 O O . GLY B 1 92 ? 18.312 -0.608 2.457 1 86.5 92 GLY B O 1
ATOM 1856 N N . ASN B 1 93 ? 18.172 0.922 0.824 1 85.81 93 ASN B N 1
ATOM 1857 C CA . ASN B 1 93 ? 18.453 2.014 1.747 1 85.81 93 ASN B CA 1
ATOM 1858 C C . ASN B 1 93 ? 17.203 2.809 2.086 1 85.81 93 ASN B C 1
ATOM 1860 O O . ASN B 1 93 ? 17.281 3.9 2.65 1 85.81 93 ASN B O 1
ATOM 1864 N N . THR B 1 94 ? 16.094 2.203 1.777 1 94.62 94 THR B N 1
ATOM 1865 C CA . THR B 1 94 ? 14.812 2.863 1.98 1 94.62 94 THR B CA 1
ATOM 1866 C C . THR B 1 94 ? 14.078 2.252 3.168 1 94.62 94 THR B C 1
ATOM 1868 O O . THR B 1 94 ? 14 1.028 3.297 1 94.62 94 THR B O 1
ATOM 1871 N N . ARG B 1 95 ? 13.617 3.156 4.062 1 97 95 ARG B N 1
ATOM 1872 C CA . ARG B 1 95 ? 12.797 2.707 5.184 1 97 95 ARG B CA 1
ATOM 1873 C C . ARG B 1 95 ? 11.367 2.424 4.738 1 97 95 ARG B C 1
ATOM 1875 O O . ARG B 1 95 ? 10.773 3.215 4.004 1 97 95 ARG B O 1
ATOM 1882 N N . MET B 1 96 ? 10.797 1.28 5.059 1 98.25 96 MET B N 1
ATOM 1883 C CA . MET B 1 96 ? 9.414 0.911 4.797 1 98.25 96 MET B CA 1
ATOM 1884 C C . MET B 1 96 ? 8.75 0.343 6.047 1 98.25 96 MET B C 1
ATOM 1886 O O . MET B 1 96 ? 9.367 -0.437 6.777 1 98.25 96 MET B O 1
ATOM 1890 N N . LEU B 1 97 ? 7.531 0.714 6.277 1 98.12 97 LEU B N 1
ATOM 1891 C CA . LEU B 1 97 ? 6.812 0.064 7.367 1 98.12 97 LEU B CA 1
ATOM 1892 C C . LEU B 1 97 ? 5.402 -0.323 6.938 1 98.12 97 LEU B C 1
ATOM 1894 O O . LEU B 1 97 ? 4.832 0.296 6.035 1 98.12 97 LEU B O 1
ATOM 1898 N N . THR B 1 98 ? 4.914 -1.373 7.512 1 98.25 98 THR B N 1
ATOM 1899 C CA . THR B 1 98 ? 3.5 -1.728 7.52 1 98.25 98 THR B CA 1
ATOM 1900 C C . THR B 1 98 ? 2.939 -1.687 8.938 1 98.25 98 THR B C 1
ATOM 1902 O O . THR B 1 98 ? 3.68 -1.867 9.906 1 98.25 98 THR B O 1
ATOM 1905 N N . ALA B 1 99 ? 1.707 -1.418 9.047 1 98.31 99 ALA B N 1
ATOM 1906 C CA . ALA B 1 99 ? 1.041 -1.352 10.344 1 98.31 99 ALA B CA 1
ATOM 1907 C C . ALA B 1 99 ? -0.453 -1.633 10.211 1 98.31 99 ALA B C 1
ATOM 1909 O O . ALA B 1 99 ? -1.034 -1.438 9.141 1 98.31 99 ALA B O 1
ATOM 1910 N N . ASN B 1 100 ? -0.984 -2.094 11.297 1 96.81 100 ASN B N 1
ATOM 1911 C CA . ASN B 1 100 ? -2.412 -1.879 11.5 1 96.81 100 ASN B CA 1
ATOM 1912 C C . ASN B 1 100 ? -2.693 -0.493 12.078 1 96.81 100 ASN B C 1
ATOM 1914 O O . ASN B 1 100 ? -1.773 0.196 12.523 1 96.81 100 ASN B O 1
ATOM 1918 N N . GLY B 1 101 ? -3.953 -0.251 12.109 1 97.62 101 GLY B N 1
ATOM 1919 C CA . GLY B 1 101 ? -4.375 0.989 12.734 1 97.62 101 GLY B CA 1
ATOM 1920 C C . GLY B 1 101 ? -5.84 1.308 12.508 1 97.62 101 GLY B C 1
ATOM 1921 O O . GLY B 1 101 ? -6.609 0.445 12.086 1 97.62 101 GLY B O 1
ATOM 1922 N N . TYR B 1 102 ? -6.105 2.547 12.953 1 98.5 102 TYR B N 1
ATOM 1923 C CA . TYR B 1 102 ? -7.469 3.049 12.836 1 98.5 102 TYR B CA 1
ATOM 1924 C C . TYR B 1 102 ? -7.496 4.398 12.133 1 98.5 102 TYR B C 1
ATOM 1926 O O . TYR B 1 102 ? -6.648 5.258 12.391 1 98.5 102 TYR B O 1
ATOM 1934 N N . PHE B 1 103 ? -8.414 4.504 11.227 1 98.81 103 PHE B N 1
ATOM 1935 C CA . PHE B 1 103 ? -8.641 5.77 10.539 1 98.81 103 PHE B CA 1
ATOM 1936 C C . PHE B 1 103 ? -10.07 6.246 10.734 1 98.81 103 PHE B C 1
ATOM 1938 O O . PHE B 1 103 ? -11.016 5.469 10.578 1 98.81 103 PHE B O 1
ATOM 1945 N N . LYS B 1 104 ? -10.258 7.402 11.148 1 98.88 104 LYS B N 1
ATOM 1946 C CA . LYS B 1 104 ? -11.516 8.141 11.18 1 98.88 104 LYS B CA 1
ATOM 1947 C C . LYS B 1 104 ? -11.32 9.57 10.68 1 98.88 104 LYS B C 1
ATOM 1949 O O . LYS B 1 104 ? -10.383 10.258 11.086 1 98.88 104 LYS B O 1
ATOM 1954 N N . GLY B 1 105 ? -12.211 9.984 9.758 1 98.62 105 GLY B N 1
ATOM 1955 C CA . GLY B 1 105 ? -12.109 11.336 9.234 1 98.62 105 GLY B CA 1
ATOM 1956 C C . GLY B 1 105 ? -13.297 11.727 8.375 1 98.62 105 GLY B C 1
ATOM 1957 O O . GLY B 1 105 ? -14.25 10.969 8.234 1 98.62 105 GLY B O 1
ATOM 1958 N N . THR B 1 106 ? -13.242 12.938 7.887 1 98.31 106 THR B N 1
ATOM 1959 C CA . THR B 1 106 ? -14.234 13.492 6.977 1 98.31 106 THR B CA 1
ATOM 1960 C C . THR B 1 106 ? -13.602 13.859 5.641 1 98.31 106 THR B C 1
ATOM 1962 O O . THR B 1 106 ? -12.539 14.484 5.602 1 98.31 106 THR B O 1
ATOM 1965 N N . ALA B 1 107 ? -14.25 13.375 4.594 1 96.88 107 ALA B N 1
ATOM 1966 C CA . ALA B 1 107 ? -13.773 13.672 3.246 1 96.88 107 ALA B CA 1
ATOM 1967 C C . ALA B 1 107 ? -14.922 13.664 2.242 1 96.88 107 ALA B C 1
ATOM 1969 O O . ALA B 1 107 ? -15.992 13.109 2.514 1 96.88 107 ALA B O 1
ATOM 1970 N N . VAL B 1 108 ? -14.648 14.359 1.1 1 88.81 108 VAL B N 1
ATOM 1971 C CA . VAL B 1 108 ? -15.539 14.289 -0.052 1 88.81 108 VAL B CA 1
ATOM 1972 C C . VAL B 1 108 ? -14.766 13.805 -1.277 1 88.81 108 VAL B C 1
ATOM 1974 O O . VAL B 1 108 ? -13.883 14.508 -1.775 1 88.81 108 VAL B O 1
ATOM 1977 N N . PRO B 1 109 ? -15.117 12.641 -1.793 1 92.31 109 PRO B N 1
ATOM 1978 C CA . PRO B 1 109 ? -16.109 11.688 -1.296 1 92.31 109 PRO B CA 1
ATOM 1979 C C . PRO B 1 109 ? -15.703 11.047 0.027 1 92.31 109 PRO B C 1
ATOM 1981 O O . PRO B 1 109 ? -14.523 11.07 0.392 1 92.31 109 PRO B O 1
ATOM 1984 N N . ALA B 1 110 ? -16.734 10.477 0.725 1 95.62 110 ALA B N 1
ATOM 1985 C CA . ALA B 1 110 ? -16.469 9.805 1.993 1 95.62 110 ALA B CA 1
ATOM 1986 C C . ALA B 1 110 ? -15.492 8.641 1.801 1 95.62 110 ALA B C 1
ATOM 1988 O O . ALA B 1 110 ? -15.578 7.91 0.811 1 95.62 110 ALA B O 1
ATOM 1989 N N . LEU B 1 111 ? -14.664 8.445 2.777 1 98 111 LEU B N 1
ATOM 1990 C CA . LEU B 1 111 ? -13.688 7.359 2.766 1 98 111 LEU B CA 1
ATOM 1991 C C . LEU B 1 111 ? -14.133 6.219 3.674 1 98 111 LEU B C 1
ATOM 1993 O O . LEU B 1 111 ? -14.695 6.453 4.742 1 98 111 LEU B O 1
ATOM 1997 N N . PRO B 1 112 ? -13.82 4.973 3.248 1 98.38 112 PRO B N 1
ATOM 1998 C CA . PRO B 1 112 ? -13.93 3.896 4.234 1 98.38 112 PRO B CA 1
ATOM 1999 C C . PRO B 1 112 ? -13.148 4.188 5.512 1 98.38 112 PRO B C 1
ATOM 2001 O O . PRO B 1 112 ? -12.023 4.699 5.453 1 98.38 112 PRO B O 1
ATOM 2004 N N . GLN B 1 113 ? -13.734 3.963 6.688 1 98.69 113 GLN B N 1
ATOM 2005 C CA . GLN B 1 113 ? -13.125 4.227 7.984 1 98.69 113 GLN B CA 1
ATOM 2006 C C . GLN B 1 113 ? -13 2.949 8.805 1 98.69 113 GLN B C 1
ATOM 2008 O O . GLN B 1 113 ? -13.453 1.885 8.383 1 98.69 113 GLN B O 1
ATOM 2013 N N . GLY B 1 114 ? -12.297 3.051 9.938 1 98.56 114 GLY B N 1
ATOM 2014 C CA . GLY B 1 114 ? -12.156 1.907 10.828 1 98.56 114 GLY B CA 1
ATOM 2015 C C . GLY B 1 114 ? -10.781 1.271 10.766 1 98.56 114 GLY B C 1
ATOM 2016 O O . GLY B 1 114 ? -9.766 1.971 10.664 1 98.56 114 GLY B O 1
ATOM 2017 N N . LEU B 1 115 ? -10.727 -0.094 10.984 1 98.69 115 LEU B N 1
ATOM 2018 C CA . LEU B 1 115 ? -9.477 -0.849 11 1 98.69 115 LEU B CA 1
ATOM 2019 C C . LEU B 1 115 ? -8.812 -0.837 9.633 1 98.69 115 LEU B C 1
ATOM 2021 O O . LEU B 1 115 ? -9.477 -1.062 8.617 1 98.69 115 LEU B O 1
ATOM 2025 N N . MET B 1 116 ? -7.52 -0.521 9.664 1 98.88 116 MET B N 1
ATOM 2026 C CA . MET B 1 116 ? -6.777 -0.307 8.422 1 98.88 116 MET B CA 1
ATOM 2027 C C . MET B 1 116 ? -5.445 -1.049 8.453 1 98.88 116 MET B C 1
ATOM 2029 O O . MET B 1 116 ? -4.926 -1.357 9.531 1 98.88 116 MET B O 1
ATOM 2033 N N . ARG B 1 117 ? -4.984 -1.385 7.328 1 98.88 117 ARG B N 1
ATOM 2034 C CA . ARG B 1 117 ? -3.594 -1.731 7.051 1 98.88 117 ARG B CA 1
ATOM 2035 C C . ARG B 1 117 ? -2.881 -0.597 6.324 1 98.88 117 ARG B C 1
ATOM 2037 O O . ARG B 1 117 ? -3.338 -0.143 5.273 1 98.88 117 ARG B O 1
ATOM 2044 N N . PHE B 1 118 ? -1.753 -0.154 6.879 1 98.94 118 PHE B N 1
ATOM 2045 C CA . PHE B 1 118 ? -1.001 0.957 6.309 1 98.94 118 PHE B CA 1
ATOM 2046 C C . PHE B 1 118 ? 0.365 0.492 5.82 1 98.94 118 PHE B C 1
ATOM 2048 O O . PHE B 1 118 ? 0.975 -0.396 6.418 1 98.94 118 PHE B O 1
ATOM 2055 N N . THR B 1 119 ? 0.786 1.138 4.797 1 98.88 119 THR B N 1
ATOM 2056 C CA . THR B 1 119 ? 2.186 1.11 4.383 1 98.88 119 THR B CA 1
ATOM 2057 C C . THR B 1 119 ? 2.723 2.527 4.199 1 98.88 119 THR B C 1
ATOM 2059 O O . THR B 1 119 ? 2.041 3.387 3.637 1 98.88 119 THR B O 1
ATOM 2062 N N . MET B 1 120 ? 3.879 2.773 4.691 1 98.88 120 MET B N 1
ATOM 2063 C CA . MET B 1 120 ? 4.621 3.994 4.391 1 98.88 120 MET B CA 1
ATOM 2064 C C . MET B 1 120 ? 6.027 3.668 3.895 1 98.88 120 MET B C 1
ATOM 2066 O O . MET B 1 120 ? 6.672 2.75 4.402 1 98.88 120 MET B O 1
ATOM 2070 N N . VAL B 1 121 ? 6.43 4.391 2.939 1 98.62 121 VAL B N 1
ATOM 2071 C CA . VAL B 1 121 ? 7.797 4.34 2.434 1 98.62 121 VAL B CA 1
ATOM 2072 C C . VAL B 1 121 ? 8.469 5.695 2.625 1 98.62 121 VAL B C 1
ATOM 2074 O O . VAL B 1 121 ? 7.914 6.73 2.25 1 98.62 121 VAL B O 1
ATOM 2077 N N . LEU B 1 122 ? 9.617 5.688 3.244 1 98 122 LEU B N 1
ATOM 2078 C CA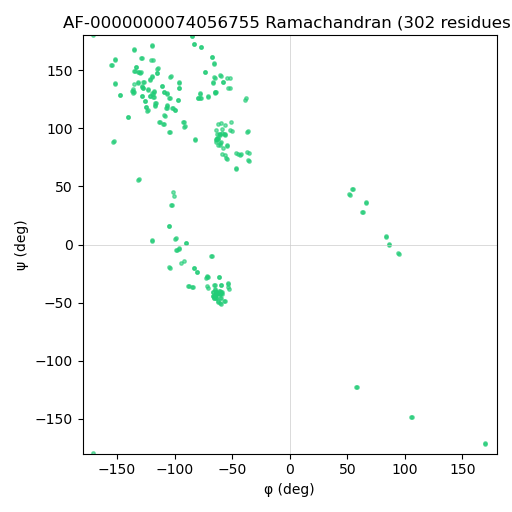 . LEU B 1 122 ? 10.312 6.926 3.564 1 98 122 LEU B CA 1
ATOM 2079 C C . LEU B 1 122 ? 11.664 6.984 2.861 1 98 122 LEU B C 1
ATOM 2081 O O . LEU B 1 122 ? 12.43 6.016 2.881 1 98 122 LEU B O 1
ATOM 2085 N N . ALA B 1 123 ? 11.945 8.055 2.24 1 91.19 123 ALA B N 1
ATOM 2086 C CA . ALA B 1 123 ? 13.188 8.328 1.523 1 91.19 123 ALA B CA 1
ATOM 2087 C C . ALA B 1 123 ? 14.164 9.109 2.4 1 91.19 123 ALA B C 1
ATOM 2089 O O . ALA B 1 123 ? 13.75 9.977 3.178 1 91.19 123 ALA B O 1
ATOM 2090 N N . ASN B 1 124 ? 15.383 8.703 2.273 1 90.31 124 ASN B N 1
ATOM 2091 C CA . ASN B 1 124 ? 16.406 9.594 2.812 1 90.31 124 ASN B CA 1
ATOM 2092 C C . ASN B 1 124 ? 16.938 10.555 1.751 1 90.31 124 ASN B C 1
ATOM 2094 O O . ASN B 1 124 ? 17.625 10.133 0.814 1 90.31 124 ASN B O 1
ATOM 2098 N N . ASN B 1 125 ? 16.547 11.703 1.854 1 85.94 125 ASN B N 1
ATOM 2099 C CA . ASN B 1 125 ? 16.969 12.742 0.931 1 85.94 125 ASN B CA 1
ATOM 2100 C C . ASN B 1 125 ? 18 13.672 1.571 1 85.94 125 ASN B C 1
ATOM 2102 O O . ASN B 1 125 ? 17.641 14.641 2.236 1 85.94 125 ASN B O 1
ATOM 2106 N N . ASN B 1 126 ? 19.281 13.406 1.32 1 84.69 126 ASN B N 1
ATOM 2107 C CA . ASN B 1 126 ? 20.391 14.211 1.838 1 84.69 126 ASN B CA 1
ATOM 2108 C C . ASN B 1 126 ? 20.297 14.391 3.35 1 84.69 126 ASN B C 1
ATOM 2110 O O . ASN B 1 126 ? 20.312 15.516 3.848 1 84.69 126 ASN B O 1
ATOM 2114 N N . GLY B 1 127 ? 19.984 13.352 3.996 1 86.94 127 GLY B N 1
ATOM 2115 C CA . GLY B 1 127 ? 19.984 13.375 5.449 1 86.94 127 GLY B CA 1
ATOM 2116 C C . GLY B 1 127 ? 18.625 13.68 6.043 1 86.94 127 GLY B C 1
ATOM 2117 O O . GLY B 1 127 ? 18.438 13.586 7.254 1 86.94 127 GLY B O 1
ATOM 2118 N N . GLN B 1 128 ? 17.688 14.023 5.227 1 91.75 128 GLN B N 1
ATOM 2119 C CA . GLN B 1 128 ? 16.328 14.281 5.672 1 91.75 128 GLN B CA 1
ATOM 2120 C C . GLN B 1 128 ? 15.391 13.156 5.254 1 91.75 128 GLN B C 1
ATOM 2122 O O . GLN B 1 128 ? 15.266 12.852 4.062 1 91.75 128 GLN B O 1
ATOM 2127 N N . GLU B 1 129 ? 14.875 12.562 6.246 1 96.38 129 GLU B N 1
ATOM 2128 C CA . GLU B 1 129 ? 13.891 11.523 5.957 1 96.38 129 GLU B CA 1
ATOM 2129 C C . GLU B 1 129 ? 12.539 12.125 5.59 1 96.38 129 GLU B C 1
ATOM 2131 O O . GLU B 1 129 ? 12.023 12.992 6.301 1 96.38 129 GLU B O 1
ATOM 2136 N N . GLN B 1 130 ? 11.977 11.734 4.422 1 97.75 130 GLN B N 1
ATOM 2137 C CA . GLN B 1 130 ? 10.688 12.211 3.928 1 97.75 130 GLN B CA 1
ATOM 2138 C C . GLN B 1 130 ? 9.789 11.055 3.523 1 97.75 130 GLN B C 1
ATOM 2140 O O . GLN B 1 130 ? 10.266 10.008 3.07 1 97.75 130 GLN B O 1
ATOM 2145 N N . VAL B 1 131 ? 8.484 11.242 3.688 1 98.56 131 VAL B N 1
ATOM 2146 C CA . VAL B 1 131 ? 7.512 10.227 3.301 1 98.56 131 VAL B CA 1
ATOM 2147 C C . VAL B 1 131 ? 7.281 10.281 1.792 1 98.56 131 VAL B C 1
ATOM 2149 O O . VAL B 1 131 ? 6.961 11.336 1.242 1 98.56 131 VAL B O 1
ATOM 2152 N N . ALA B 1 132 ? 7.449 9.141 1.16 1 98.38 132 ALA B N 1
ATOM 2153 C CA . ALA B 1 132 ? 7.262 9.062 -0.286 1 98.38 132 ALA B CA 1
ATOM 2154 C C . ALA B 1 132 ? 5.941 8.375 -0.63 1 98.38 132 ALA B C 1
ATOM 2156 O O . ALA B 1 132 ? 5.418 8.547 -1.734 1 98.38 132 ALA B O 1
ATOM 2157 N N . LEU B 1 133 ? 5.414 7.629 0.339 1 98.81 133 LEU B N 1
ATOM 2158 C CA . LEU B 1 133 ? 4.16 6.926 0.11 1 98.81 133 LEU B CA 1
ATOM 2159 C C . LEU B 1 133 ? 3.396 6.734 1.417 1 98.81 133 LEU B C 1
ATOM 2161 O O . LEU B 1 133 ? 3.988 6.391 2.441 1 98.81 133 LEU B O 1
ATOM 2165 N N . PHE B 1 134 ? 2.162 6.918 1.398 1 98.88 134 PHE B N 1
ATOM 2166 C CA . PHE B 1 134 ? 1.182 6.43 2.359 1 98.88 134 PHE B CA 1
ATOM 2167 C C . PHE B 1 134 ? 0.047 5.699 1.651 1 98.88 134 PHE B C 1
ATOM 2169 O O . PHE B 1 134 ? -0.543 6.227 0.706 1 98.88 134 PHE B O 1
ATOM 2176 N N . GLN B 1 135 ? -0.232 4.5 2.076 1 98.94 135 GLN B N 1
ATOM 2177 C CA . GLN B 1 135 ? -1.361 3.77 1.512 1 98.94 135 GLN B CA 1
ATOM 2178 C C . GLN B 1 135 ? -2.17 3.076 2.604 1 98.94 135 GLN B C 1
ATOM 2180 O O . GLN B 1 135 ? -1.604 2.414 3.477 1 98.94 135 GLN B O 1
ATOM 2185 N N . ALA B 1 136 ? -3.441 3.254 2.525 1 98.94 136 ALA B N 1
ATOM 2186 C CA . ALA B 1 136 ? -4.371 2.59 3.436 1 98.94 136 ALA B CA 1
ATOM 2187 C C . ALA B 1 136 ? -5.207 1.545 2.701 1 98.94 136 ALA B C 1
ATOM 2189 O O . ALA B 1 136 ? -5.648 1.776 1.575 1 98.94 136 ALA B O 1
ATOM 2190 N N . THR B 1 137 ? -5.375 0.379 3.293 1 98.94 137 THR B N 1
ATOM 2191 C CA . THR B 1 137 ? -6.301 -0.663 2.863 1 98.94 137 THR B CA 1
ATOM 2192 C C . THR B 1 137 ? -7.227 -1.067 4.004 1 98.94 137 THR B C 1
ATOM 2194 O O . THR B 1 137 ? -6.766 -1.488 5.066 1 98.94 137 THR B O 1
ATOM 2197 N N . PRO B 1 138 ? -8.539 -0.962 3.781 1 98.88 138 PRO B N 1
ATOM 2198 C CA . PRO B 1 138 ? -9.43 -1.417 4.848 1 98.88 138 PRO B CA 1
ATOM 2199 C C . PRO B 1 138 ? -9.211 -2.883 5.219 1 98.88 138 PRO B C 1
ATOM 2201 O O . PRO B 1 138 ? -8.977 -3.715 4.34 1 98.88 138 PRO B O 1
ATOM 2204 N N . VA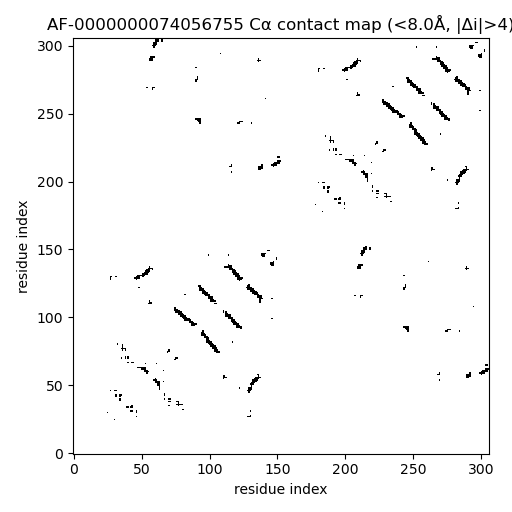L B 1 139 ? -9.273 -3.143 6.516 1 98.62 139 VAL B N 1
ATOM 2205 C CA . VAL B 1 139 ? -9.133 -4.516 6.996 1 98.62 139 VAL B CA 1
ATOM 2206 C C . VAL B 1 139 ? -10.516 -5.121 7.219 1 98.62 139 VAL B C 1
ATOM 2208 O O . VAL B 1 139 ? -11.344 -4.555 7.938 1 98.62 139 VAL B O 1
ATOM 2211 N N . ASP B 1 140 ? -10.75 -6.242 6.57 1 97.56 140 ASP B N 1
ATOM 2212 C CA . ASP B 1 140 ? -11.945 -7.039 6.82 1 97.56 140 ASP B CA 1
ATOM 2213 C C . ASP B 1 140 ? -11.688 -8.094 7.895 1 97.56 140 ASP B C 1
ATOM 2215 O O . ASP B 1 140 ? -11.102 -9.141 7.613 1 97.56 140 ASP B O 1
ATOM 2219 N N . PRO B 1 141 ? -12.148 -7.77 9.07 1 95.69 141 PRO B N 1
ATOM 2220 C CA . PRO B 1 141 ? -11.906 -8.766 10.109 1 95.69 141 PRO B CA 1
ATOM 2221 C C . PRO B 1 141 ? -12.641 -10.086 9.852 1 95.69 141 PRO B C 1
ATOM 2223 O O . PRO B 1 141 ? -13.734 -10.078 9.289 1 95.69 141 PRO B O 1
ATOM 2226 N N . THR B 1 142 ? -12.047 -11.172 10.164 1 93.69 142 THR B N 1
ATOM 2227 C CA . THR B 1 142 ? -12.68 -12.484 10.156 1 93.69 142 THR B CA 1
ATOM 2228 C C . THR B 1 142 ? -12.656 -13.102 11.555 1 93.69 142 THR B C 1
ATOM 2230 O O . THR B 1 142 ? -11.883 -12.68 12.414 1 93.69 142 THR B O 1
ATOM 2233 N N . PRO B 1 143 ? -13.531 -14.055 11.82 1 92.19 143 PRO B N 1
ATOM 2234 C CA . PRO B 1 143 ? -13.578 -14.648 13.156 1 92.19 143 PRO B CA 1
ATOM 2235 C C . PRO B 1 143 ? -12.227 -15.172 13.617 1 92.19 143 PRO B C 1
ATOM 2237 O O . PRO B 1 143 ? -11.875 -15.039 14.797 1 92.19 143 PRO B O 1
ATOM 2240 N N . ASP B 1 144 ? -11.406 -15.68 12.727 1 89.5 144 ASP B N 1
ATOM 2241 C CA . ASP B 1 144 ? -10.133 -16.297 13.086 1 89.5 144 ASP B CA 1
ATOM 2242 C C . ASP B 1 144 ? -8.984 -15.312 12.945 1 89.5 144 ASP B C 1
ATOM 2244 O O . ASP B 1 144 ? -7.852 -15.609 13.336 1 89.5 144 ASP B O 1
ATOM 2248 N N . CYS B 1 145 ? -9.312 -14.094 12.461 1 93.44 145 CYS B N 1
ATOM 2249 C CA . CYS B 1 145 ? -8.297 -13.078 12.242 1 93.44 145 CYS B CA 1
ATOM 2250 C C . CYS B 1 145 ? -8.891 -11.68 12.328 1 93.44 145 CYS B C 1
ATOM 2252 O O . CYS B 1 145 ? -9.141 -11.047 11.297 1 93.44 145 CYS B O 1
ATOM 2254 N N . LYS B 1 146 ? -8.922 -11.148 13.477 1 93.38 146 LYS B N 1
ATOM 2255 C CA . LYS B 1 146 ? -9.734 -9.961 13.727 1 93.38 146 LYS B CA 1
ATOM 2256 C C . LYS B 1 146 ? -9 -8.688 13.32 1 93.38 146 LYS B C 1
ATOM 2258 O O . LYS B 1 146 ? -9.625 -7.648 13.102 1 93.38 146 LYS B O 1
ATOM 2263 N N . ASP B 1 147 ? -7.637 -8.789 13.211 1 94.44 147 ASP B N 1
ATOM 2264 C CA . ASP B 1 147 ? -6.91 -7.562 12.898 1 94.44 147 ASP B CA 1
ATOM 2265 C C . ASP B 1 147 ? -6.148 -7.699 11.578 1 94.44 147 ASP B C 1
ATOM 2267 O O . ASP B 1 147 ? -5.352 -6.828 11.227 1 94.44 147 ASP B O 1
ATOM 2271 N N . GLY B 1 148 ? -6.293 -8.844 10.891 1 93.31 148 GLY B N 1
ATOM 2272 C CA . GLY B 1 148 ? -5.676 -9.07 9.594 1 93.31 148 GLY B CA 1
ATOM 2273 C C . GLY B 1 148 ? -4.234 -9.531 9.688 1 93.31 148 GLY B C 1
ATOM 2274 O O . GLY B 1 148 ? -3.527 -9.602 8.68 1 93.31 148 GLY B O 1
ATOM 2275 N N . ASN B 1 149 ? -3.674 -9.828 10.891 1 93.56 149 ASN B N 1
ATOM 2276 C CA . ASN B 1 149 ? -2.311 -10.305 11.094 1 93.56 149 ASN B CA 1
ATOM 2277 C C . ASN B 1 149 ? -2.268 -11.812 11.32 1 93.56 149 ASN B C 1
ATOM 2279 O O . ASN B 1 149 ? -1.442 -12.312 12.086 1 93.56 149 ASN B O 1
ATOM 2283 N N . CYS B 1 150 ? -2.949 -12.586 10.68 1 86.25 150 CYS B N 1
ATOM 2284 C CA . CYS B 1 150 ? -3.156 -13.977 11.062 1 86.25 150 CYS B CA 1
ATOM 2285 C C . CYS B 1 150 ? -2.117 -14.883 10.414 1 86.25 150 CYS B C 1
ATOM 2287 O O . CYS B 1 150 ? -1.938 -16.031 10.836 1 86.25 150 CYS B O 1
ATOM 2289 N N . GLN B 1 151 ? -1.427 -14.477 9.484 1 85.12 151 GLN B N 1
ATOM 2290 C CA . GLN B 1 151 ? -0.441 -15.297 8.781 1 85.12 151 GLN B CA 1
ATOM 2291 C C . GLN B 1 151 ? 0.886 -14.555 8.641 1 85.12 151 GLN B C 1
ATOM 2293 O O . GLN B 1 151 ? 1.363 -14.328 7.531 1 85.12 151 GLN B O 1
ATOM 2298 N N . ILE B 1 152 ? 1.372 -14.141 9.797 1 83.06 152 ILE B N 1
ATOM 2299 C CA . ILE B 1 152 ? 2.641 -13.422 9.859 1 83.06 152 ILE B CA 1
ATOM 2300 C C . ILE B 1 152 ? 3.482 -13.961 11.016 1 83.06 152 ILE B C 1
ATOM 2302 O O . ILE B 1 152 ? 2.947 -14.312 12.07 1 83.06 152 ILE B O 1
ATOM 2306 N N . LYS B 1 153 ? 4.715 -14.211 10.773 1 70.56 153 LYS B N 1
ATOM 2307 C CA . LYS B 1 153 ? 5.613 -14.641 11.844 1 70.56 153 LYS B CA 1
ATOM 2308 C C . LYS B 1 153 ? 6.148 -13.445 12.625 1 70.56 153 LYS B C 1
ATOM 2310 O O . LYS B 1 153 ? 6.289 -12.352 12.078 1 70.56 153 LYS B O 1
#

Solvent-accessible surface area (backbone atoms only — not comparable to full-atom values): 16811 Å² total; per-residue (Å²): 135,85,79,79,80,79,76,81,80,79,79,78,78,79,79,75,76,75,70,73,72,76,75,77,77,78,57,63,68,61,52,48,50,50,24,55,50,68,49,36,57,72,57,46,64,65,39,40,31,90,76,16,37,41,32,40,43,34,19,31,37,24,29,46,67,51,46,50,47,29,37,72,70,56,42,42,41,36,78,41,74,48,79,38,79,71,46,80,46,71,42,67,78,15,43,35,34,39,22,33,30,40,39,39,67,49,41,80,73,76,58,71,65,40,50,28,24,36,38,38,35,31,24,60,57,92,88,41,68,17,37,33,33,41,36,33,14,46,38,59,58,40,97,89,25,69,77,19,66,69,43,56,133,136,86,80,79,80,78,76,78,79,79,79,78,80,78,78,75,77,74,69,73,73,75,74,76,77,78,56,63,66,60,52,49,51,48,23,55,49,69,50,36,56,72,56,45,63,66,39,39,32,90,77,17,38,40,31,40,43,33,20,30,37,23,28,47,68,52,45,50,49,29,36,70,68,55,42,43,42,36,78,40,74,49,78,38,79,72,46,80,45,69,42,67,76,15,44,35,34,38,23,34,30,39,38,39,66,49,40,81,73,75,58,70,65,41,51,27,24,36,38,40,34,33,23,61,57,91,86,41,68,17,38,34,32,41,38,33,11,47,39,59,57,40,98,89,26,67,79,19,64,69,44,54,131

Organism: NCBI:txid44742

Secondary structure (DSSP, 8-state):
---------------------------HHHHHHHHHHHT-HHHHHHHEEEEEEEE-TTS-EEEHHHHHHHHHTTSEEEEEEEEEEEEEEEETTEEEEEEEEEEEEEESSPPP-EEEEEEEEEEEETTEEEEEEEEEEE---BTTBTTS-TB--/---------------------------HHHHHHHHHHHT-HHHHHHHEEEEEEEE-TTS-EEEHHHHHHHHHTTSEEEEEEEEEEEEEEEETTEEEEEEEEEEEEEESSPPP-EEEEEEEEEEEETTEEEEEEEEEEE---BTTBTTS-TB--

Nearest PDB structures (foldseek):
  2r4i-assembly1_B  TM=8.966E-01  e=7.098E-09  Cytophaga hutchinsonii ATCC 33406
  3fsd-assembly1_A-2  TM=8.866E-01  e=3.123E-08  Rhodospirillum rubrum ATCC 11170
  3ksp-assembly1_A-2  TM=8.403E-01  e=1.642E-07  Exiguobacterium sibiricum 255-15
  3hzp-assembly1_A-2  TM=7.518E-01  e=2.685E-05  Prochlorococcus marinus str. NATL2A
  1gyb-assembly2_C  TM=6.261E-01  e=2.553E-04  Saccharomyces cerevisiae

Radius of gyration: 29.13 Å; Cα contacts (8 Å, |Δi|>4): 621; chains: 2; bounding box: 75×61×138 Å